Protein AF-A0A0C4E5Q5-F1 (afdb_monomer)

Mean predicted aligned error: 21.26 Å

Foldseek 3Di:
DDDDDDDDDDDDDDDDDDDDDDDDDDDDDDDDDDDDDDDDDDDDDDDDDDDDDDDDDDDDDDPPDPDDPPVVVVVVVVVVVVVVVVVVVVVVVVVVVVVVVVVVVVVVVVVVVVVVVVVVVVVVVVVVVVVVVVVVVVVVVVVVVVVVVVVVVVVVVVVVVVVVVVVVVVVVVVVVVVVVVVVVVVVVVVVVVLVVVLVVCVVVPHDNVVNVVSVVVVVVVVVVVVVVCVVDPPDPPPPPDDDD

Structure (mmCIF, N/CA/C/O backbone):
data_AF-A0A0C4E5Q5-F1
#
_entry.id   AF-A0A0C4E5Q5-F1
#
loop_
_atom_site.group_PDB
_atom_site.id
_atom_site.type_symbol
_atom_site.label_atom_id
_atom_site.label_alt_id
_atom_site.label_comp_id
_atom_site.label_asym_id
_atom_site.label_entity_id
_atom_site.label_seq_id
_atom_site.pdbx_PDB_ins_code
_atom_site.Cartn_x
_atom_site.Cartn_y
_atom_site.Cartn_z
_atom_site.occupancy
_atom_site.B_iso_or_equiv
_atom_site.auth_seq_id
_atom_site.auth_comp_id
_atom_site.auth_asym_id
_atom_site.auth_atom_id
_atom_site.pdbx_PDB_model_num
ATOM 1 N N . MET A 1 1 ? -12.207 -30.542 -39.829 1.00 46.81 1 MET A N 1
ATOM 2 C CA . MET A 1 1 ? -12.187 -30.852 -38.382 1.00 46.81 1 MET A CA 1
ATOM 3 C C . MET A 1 1 ? -11.102 -29.988 -37.750 1.00 46.81 1 MET A C 1
ATOM 5 O O . MET A 1 1 ? -9.995 -30.045 -38.250 1.00 46.81 1 MET A O 1
ATOM 9 N N . GLY A 1 2 ? -11.317 -29.111 -36.773 1.00 48.62 2 GLY A N 1
ATOM 10 C CA . GLY A 1 2 ? -12.531 -28.663 -36.091 1.00 48.62 2 GLY A CA 1
ATOM 11 C C . GLY A 1 2 ? -12.314 -27.242 -35.524 1.00 48.62 2 GLY A C 1
ATOM 12 O O . GLY A 1 2 ? -11.167 -26.804 -35.438 1.00 48.62 2 GLY A O 1
ATOM 13 N N . PRO A 1 3 ? -13.380 -26.499 -35.181 1.00 62.22 3 PRO A N 1
ATOM 14 C CA . PRO A 1 3 ? -13.272 -25.178 -34.575 1.00 62.22 3 PRO A CA 1
ATOM 15 C C . PRO A 1 3 ? -13.517 -25.246 -33.060 1.00 62.22 3 PRO A C 1
ATOM 17 O O . PRO A 1 3 ? -14.518 -25.812 -32.627 1.00 62.22 3 PRO A O 1
ATOM 20 N N . SER A 1 4 ? -12.672 -24.595 -32.261 1.00 63.22 4 SER A N 1
ATOM 21 C CA . SER A 1 4 ? -12.954 -24.360 -30.839 1.00 63.22 4 SER A CA 1
ATOM 22 C C . SER A 1 4 ? -13.000 -22.866 -30.562 1.00 63.22 4 SER A C 1
ATOM 24 O O . SER A 1 4 ? -11.982 -22.201 -30.403 1.00 63.22 4 SER A O 1
ATOM 26 N N . LYS A 1 5 ? -14.231 -22.349 -30.528 1.00 62.47 5 LYS A N 1
ATOM 27 C CA . LYS A 1 5 ? -14.591 -21.041 -29.982 1.00 62.47 5 LYS A CA 1
ATOM 28 C C . LYS A 1 5 ? -14.788 -21.207 -28.476 1.00 62.47 5 LYS A C 1
ATOM 30 O O . LYS A 1 5 ? -15.698 -21.918 -28.066 1.00 62.47 5 LYS A O 1
ATOM 35 N N . LEU A 1 6 ? -13.988 -20.527 -27.664 1.00 64.38 6 LEU A N 1
ATOM 36 C CA . LEU A 1 6 ? -14.279 -20.311 -26.246 1.00 64.38 6 LEU A CA 1
ATOM 37 C C . LEU A 1 6 ? -14.682 -18.847 -26.077 1.00 64.38 6 LEU A C 1
ATOM 39 O O . LEU A 1 6 ? -13.839 -17.968 -25.938 1.00 64.38 6 LEU A O 1
ATOM 43 N N . LYS A 1 7 ? -15.994 -18.598 -26.135 1.00 60.16 7 LYS A N 1
ATOM 44 C CA . LYS A 1 7 ? -16.595 -17.384 -25.583 1.00 60.16 7 LYS A CA 1
ATOM 45 C C . LYS A 1 7 ? -16.670 -17.559 -24.070 1.00 60.16 7 LYS A C 1
ATOM 47 O O . LYS A 1 7 ? -17.145 -18.593 -23.603 1.00 60.16 7 LYS A O 1
ATOM 52 N N . ARG A 1 8 ? -16.204 -16.569 -23.317 1.00 64.44 8 ARG A N 1
ATOM 53 C CA . ARG A 1 8 ? -16.462 -16.459 -21.882 1.00 64.44 8 ARG A CA 1
ATOM 54 C C . ARG A 1 8 ? -17.098 -15.094 -21.656 1.00 64.44 8 ARG A C 1
ATOM 56 O O . ARG A 1 8 ? -16.404 -14.085 -21.644 1.00 64.44 8 ARG A O 1
ATOM 63 N N . ASP A 1 9 ? -18.421 -15.102 -21.562 1.00 58.62 9 ASP A N 1
ATOM 64 C CA . ASP A 1 9 ? -19.214 -13.971 -21.099 1.00 58.62 9 ASP A CA 1
ATOM 65 C C . ASP A 1 9 ? -18.980 -13.835 -19.586 1.00 58.62 9 ASP A C 1
ATOM 67 O O . ASP A 1 9 ? -19.240 -14.768 -18.821 1.00 58.62 9 ASP A O 1
ATOM 71 N N . GLY A 1 10 ? -18.408 -12.708 -19.167 1.00 60.72 10 GLY A N 1
ATOM 72 C CA . GLY A 1 10 ? -18.299 -12.310 -17.765 1.00 60.72 10 GLY A CA 1
ATOM 73 C C . GLY A 1 10 ? -19.375 -11.267 -17.451 1.00 60.72 10 GLY A C 1
ATOM 74 O O . GLY A 1 10 ? -19.630 -10.420 -18.306 1.00 60.72 10 GLY A O 1
ATOM 75 N N . PRO A 1 11 ? -20.032 -11.328 -16.282 1.00 63.59 11 PRO A N 1
ATOM 76 C CA . PRO A 1 11 ? -21.145 -10.444 -15.964 1.00 63.59 11 PRO A CA 1
ATOM 77 C C . PRO A 1 11 ? -20.666 -9.053 -15.531 1.00 63.59 11 PRO A C 1
ATOM 79 O O . PRO A 1 11 ? -19.716 -8.932 -14.756 1.00 63.59 11 PRO A O 1
ATOM 82 N N . ASP A 1 12 ? -21.386 -8.029 -15.990 1.00 57.06 12 ASP A N 1
ATOM 83 C CA . ASP A 1 12 ? -21.400 -6.682 -15.414 1.00 57.06 12 ASP A CA 1
ATOM 84 C C . ASP A 1 12 ? -21.919 -6.710 -13.970 1.00 57.06 12 ASP A C 1
ATOM 86 O O . ASP A 1 12 ? -22.928 -7.365 -13.683 1.00 57.06 12 ASP A O 1
ATOM 90 N N . PRO A 1 13 ? -21.314 -5.911 -13.080 1.00 65.44 13 PRO A N 1
ATOM 91 C CA . PRO A 1 13 ? -22.057 -5.321 -11.986 1.00 65.44 13 PRO A CA 1
ATOM 92 C C . PRO A 1 13 ? -22.003 -3.792 -12.060 1.00 65.44 13 PRO A C 1
ATOM 94 O O . PRO A 1 13 ? -21.086 -3.144 -11.553 1.00 65.44 13 PRO A O 1
ATOM 97 N N . ASP A 1 14 ? -23.064 -3.230 -12.635 1.00 59.50 14 ASP A N 1
ATOM 98 C CA . ASP A 1 14 ? -23.631 -1.954 -12.204 1.00 59.50 14 ASP A CA 1
ATOM 99 C C . ASP A 1 14 ? -23.992 -2.057 -10.714 1.00 59.50 14 ASP A C 1
ATOM 101 O O . ASP A 1 14 ? -24.970 -2.716 -10.366 1.00 59.50 14 ASP A O 1
ATOM 105 N N . VAL A 1 15 ? -23.232 -1.406 -9.827 1.00 62.34 15 VAL A N 1
ATOM 106 C CA . VAL A 1 15 ? -23.730 -0.992 -8.503 1.00 62.34 15 VAL A CA 1
ATOM 107 C C . VAL A 1 15 ? -23.097 0.348 -8.111 1.00 62.34 15 VAL A C 1
ATOM 109 O O . VAL A 1 15 ? -22.013 0.433 -7.542 1.00 62.34 15 VAL A O 1
ATOM 112 N N . GLU A 1 16 ? -23.800 1.406 -8.505 1.00 51.38 16 GLU A N 1
ATOM 113 C CA . GLU A 1 16 ? -24.144 2.598 -7.721 1.00 51.38 16 GLU A CA 1
ATOM 114 C C . GLU A 1 16 ? -23.135 3.173 -6.696 1.00 51.38 16 GLU A C 1
ATOM 116 O O . GLU A 1 16 ? -22.898 2.662 -5.603 1.00 51.38 16 GLU A O 1
ATOM 121 N N . LYS A 1 17 ? -22.677 4.396 -7.003 1.00 53.62 17 LYS A N 1
ATOM 122 C CA . LYS A 1 17 ? -22.319 5.451 -6.030 1.00 53.62 17 LYS A CA 1
ATOM 123 C C . LYS A 1 17 ? -23.552 5.845 -5.193 1.00 53.62 17 LYS A C 1
ATOM 125 O O . LYS A 1 17 ? -24.632 5.953 -5.768 1.00 53.62 17 LYS A O 1
ATOM 130 N N . PRO A 1 18 ? -23.391 6.247 -3.914 1.00 57.56 18 PRO A N 1
ATOM 131 C CA . PRO A 1 18 ? -23.240 7.685 -3.599 1.00 57.56 18 PRO A CA 1
ATOM 132 C C . PRO A 1 18 ? -22.251 7.961 -2.438 1.00 57.56 18 PRO A C 1
ATOM 134 O O . PRO A 1 18 ? -22.104 7.179 -1.511 1.00 57.56 18 PRO A O 1
ATOM 137 N N . ARG A 1 19 ? -21.367 8.969 -2.521 1.00 57.91 19 ARG A N 1
ATOM 138 C CA . ARG A 1 19 ? -21.532 10.373 -2.062 1.00 57.91 19 ARG A CA 1
ATOM 139 C C . ARG A 1 19 ? -22.234 10.552 -0.702 1.00 57.91 19 ARG A C 1
ATOM 141 O O . ARG A 1 19 ? -23.450 10.654 -0.673 1.00 57.91 19 ARG A O 1
ATOM 148 N N . SER A 1 20 ? -21.441 10.816 0.345 1.00 50.12 20 SER A N 1
ATOM 149 C CA . SER A 1 20 ? -21.713 11.866 1.353 1.00 50.12 20 SER A CA 1
ATOM 150 C C . SER A 1 20 ? -20.538 12.038 2.337 1.00 50.12 20 SER A C 1
ATOM 152 O O . SER A 1 20 ? -20.279 11.162 3.155 1.00 50.12 20 SER A O 1
ATOM 154 N N . LYS A 1 21 ? -19.847 13.189 2.267 1.00 50.12 21 LYS A N 1
ATOM 155 C CA . LYS A 1 21 ? -19.312 13.894 3.455 1.00 50.12 21 LYS A CA 1
ATOM 156 C C . LYS A 1 21 ? -20.503 14.619 4.107 1.00 50.12 21 LYS A C 1
ATOM 158 O O . LYS A 1 21 ? -21.386 15.023 3.345 1.00 50.12 21 LYS A O 1
ATOM 163 N N . PRO A 1 22 ? -20.588 14.745 5.441 1.00 55.47 22 PRO A N 1
ATOM 164 C CA . PRO A 1 22 ? -19.982 15.864 6.199 1.00 55.47 22 PRO A CA 1
ATOM 165 C C . PRO A 1 22 ? -19.526 15.366 7.607 1.00 55.47 22 PRO A C 1
ATOM 167 O O . PRO A 1 22 ? -19.615 14.175 7.867 1.00 55.47 22 PRO A O 1
ATOM 170 N N . GLU A 1 23 ? -18.991 16.082 8.592 1.00 53.09 23 GLU A N 1
ATOM 171 C CA . GLU A 1 23 ? -18.625 17.471 8.861 1.00 53.09 23 GLU A CA 1
ATOM 172 C C . GLU A 1 23 ? -17.709 17.463 10.104 1.00 53.09 23 GLU A C 1
ATOM 174 O O . GLU A 1 23 ? -17.648 16.477 10.844 1.00 53.09 23 GLU A O 1
ATOM 179 N N . ASP A 1 24 ? -17.020 18.577 10.332 1.00 59.34 24 ASP A N 1
ATOM 180 C CA . ASP A 1 24 ? -16.273 18.876 11.549 1.00 59.34 24 ASP A CA 1
ATOM 181 C C . ASP A 1 24 ? -17.143 18.822 12.816 1.00 59.34 24 ASP A C 1
ATOM 183 O O . ASP A 1 24 ? -18.265 19.321 12.851 1.00 59.34 24 ASP A O 1
ATOM 187 N N . GLY A 1 25 ? -16.574 18.299 13.904 1.00 50.00 25 GLY A N 1
ATOM 188 C CA . GLY A 1 25 ? -17.205 18.267 15.222 1.00 50.00 25 GLY A CA 1
ATOM 189 C C . GLY A 1 25 ? -16.217 18.569 16.343 1.00 50.00 25 GLY A C 1
ATOM 190 O O . GLY A 1 25 ? -15.860 17.688 17.119 1.00 50.00 25 GLY A O 1
ATOM 191 N N . LYS A 1 26 ? -15.779 19.831 16.442 1.00 54.41 26 LYS A N 1
ATOM 192 C CA . LYS A 1 26 ? -15.220 20.397 17.681 1.00 54.41 26 LYS A CA 1
ATOM 193 C C . LYS A 1 26 ? -16.269 20.298 18.791 1.00 54.41 26 LYS A C 1
ATOM 195 O O . LYS A 1 26 ? -17.311 20.931 18.668 1.00 54.41 26 LYS A O 1
ATOM 200 N N . LEU A 1 27 ? -15.940 19.666 19.916 1.00 59.19 27 LEU A N 1
ATOM 201 C CA . LEU A 1 27 ? -16.535 20.013 21.208 1.00 59.19 27 LEU A CA 1
ATOM 202 C C . LEU A 1 27 ? -15.454 20.082 22.291 1.00 59.19 27 LEU A C 1
ATOM 204 O O . LEU A 1 27 ? -14.790 19.103 22.622 1.00 59.19 27 LEU A O 1
ATOM 208 N N . ALA A 1 28 ? -15.289 21.298 22.802 1.00 51.44 28 ALA A N 1
ATOM 209 C CA . ALA A 1 28 ? -14.612 21.638 24.040 1.00 51.44 28 ALA A CA 1
ATOM 210 C C . ALA A 1 28 ? -15.621 21.630 25.206 1.00 51.44 28 ALA A C 1
ATOM 212 O O . ALA A 1 28 ? -16.823 21.751 24.976 1.00 51.44 28 ALA A O 1
ATOM 213 N N . GLY A 1 29 ? -15.115 21.609 26.444 1.00 39.31 29 GLY A N 1
ATOM 214 C CA . GLY A 1 29 ? -15.860 21.953 27.669 1.00 39.31 29 GLY A CA 1
ATOM 215 C C . GLY A 1 29 ? -15.966 20.780 28.647 1.00 39.31 29 GLY A C 1
ATOM 216 O O . GLY A 1 29 ? -16.610 19.786 28.352 1.00 39.31 29 GLY A O 1
ATOM 217 N N . SER A 1 30 ? -15.194 20.778 29.739 1.00 45.12 30 SER A N 1
ATOM 218 C CA . SER A 1 30 ? -15.555 21.370 31.046 1.00 45.12 30 SER A CA 1
ATOM 219 C C . SER A 1 30 ? -16.784 20.744 31.707 1.00 45.12 30 SER A C 1
ATOM 221 O O . SER A 1 30 ? -17.896 20.960 31.245 1.00 45.12 30 SER A O 1
ATOM 223 N N . ALA A 1 31 ? -16.586 20.091 32.855 1.00 50.44 31 ALA A N 1
ATOM 224 C CA . ALA A 1 31 ? -17.141 20.568 34.126 1.00 50.44 31 ALA A CA 1
ATOM 225 C C . ALA A 1 31 ? -16.688 19.684 35.298 1.00 50.44 31 ALA A C 1
ATOM 227 O O . ALA A 1 31 ? -16.827 18.462 35.295 1.00 50.44 31 ALA A O 1
ATOM 228 N N . GLU A 1 32 ? -16.166 20.361 36.313 1.00 51.03 32 GLU A N 1
ATOM 229 C CA . GLU A 1 32 ? -16.049 19.917 37.695 1.00 51.03 32 GLU A CA 1
ATOM 230 C C . GLU A 1 32 ? -17.430 19.594 38.292 1.00 51.03 32 GLU A C 1
ATOM 232 O O . GLU A 1 32 ? -18.404 20.280 37.986 1.00 51.03 32 GLU A O 1
ATOM 237 N N . SER A 1 33 ? -17.505 18.614 39.199 1.00 44.75 33 SER A N 1
ATOM 238 C CA . SER A 1 33 ? -18.467 18.515 40.323 1.00 44.75 33 SER A CA 1
ATOM 239 C C . SER A 1 33 ? -18.527 17.069 40.811 1.00 44.75 33 SER A C 1
ATOM 241 O O . SER A 1 33 ? -18.478 16.142 40.020 1.00 44.75 33 SER A O 1
ATOM 243 N N . ALA A 1 34 ? -18.706 16.744 42.080 1.00 54.50 34 ALA A N 1
ATOM 244 C CA . ALA A 1 34 ? -18.743 17.510 43.305 1.00 54.50 34 ALA A CA 1
ATOM 245 C C . ALA A 1 34 ? -18.659 16.472 44.429 1.00 54.50 34 ALA A C 1
ATOM 247 O O . ALA A 1 34 ? -19.195 15.365 44.344 1.00 54.50 34 ALA A O 1
ATOM 248 N N . VAL A 1 35 ? -17.987 16.874 45.494 1.00 49.69 35 VAL A N 1
ATOM 249 C CA . VAL A 1 35 ? -18.030 16.286 46.828 1.00 49.69 35 VAL A CA 1
ATOM 250 C C . VAL A 1 35 ? -19.471 15.959 47.234 1.00 49.69 35 VAL A C 1
ATOM 252 O O . VAL A 1 35 ? -20.345 16.817 47.165 1.00 49.69 35 VAL A O 1
ATOM 255 N N . SER A 1 36 ? -19.710 14.755 47.752 1.00 52.38 36 SER A N 1
ATOM 256 C CA . SER A 1 36 ? -20.887 14.474 48.581 1.00 52.38 36 SER A CA 1
ATOM 257 C C . SER A 1 36 ? -20.451 13.808 49.882 1.00 52.38 36 SER A C 1
ATOM 259 O O . SER A 1 36 ? -20.197 12.607 49.955 1.00 52.38 36 SER A O 1
ATOM 261 N N . ARG A 1 37 ? -20.344 14.655 50.914 1.00 47.69 37 ARG A N 1
ATOM 262 C CA . ARG A 1 37 ? -20.406 14.306 52.337 1.00 47.69 37 ARG A CA 1
ATOM 263 C C . ARG A 1 37 ? -21.749 13.632 52.617 1.00 47.69 37 ARG A C 1
ATOM 265 O O . ARG A 1 37 ? -22.782 14.195 52.271 1.00 47.69 37 ARG A O 1
ATOM 272 N N . SER A 1 38 ? -21.748 12.504 53.321 1.00 54.94 38 SER A N 1
ATOM 273 C CA . SER A 1 38 ? -22.940 12.037 54.036 1.00 54.94 38 SER A CA 1
ATOM 274 C C . SER A 1 38 ? -22.792 12.357 55.524 1.00 54.94 38 SER A C 1
ATOM 276 O O . SER A 1 38 ? -22.123 11.664 56.285 1.00 54.94 38 SER A O 1
ATOM 278 N N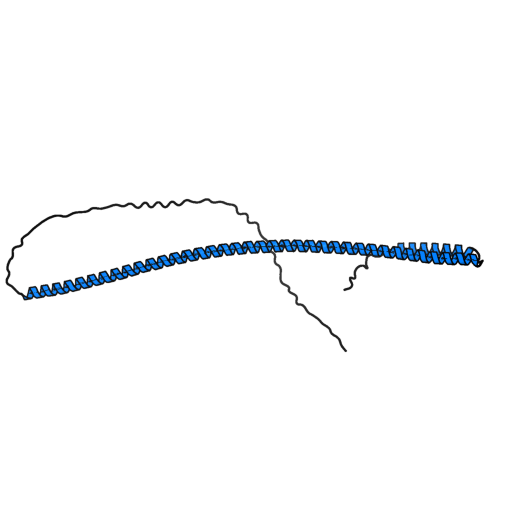 . GLU A 1 39 ? -23.404 13.472 55.927 1.00 47.66 39 GLU A N 1
ATOM 279 C CA . GLU A 1 39 ? -23.814 13.709 57.308 1.00 47.66 39 GLU A CA 1
ATOM 280 C C . GLU A 1 39 ? -24.998 12.788 57.625 1.00 47.66 39 GLU A C 1
ATOM 282 O O . GLU A 1 39 ? -26.040 12.886 56.985 1.00 47.66 39 GLU A O 1
ATOM 287 N N . ASN A 1 40 ? -24.882 11.943 58.650 1.00 53.47 40 ASN A N 1
ATOM 288 C CA . ASN A 1 40 ? -26.044 11.333 59.294 1.00 53.47 40 ASN A CA 1
ATOM 289 C C . ASN A 1 40 ? -26.205 11.939 60.691 1.00 53.47 40 ASN A C 1
ATOM 291 O O . ASN A 1 40 ? -25.674 11.449 61.686 1.00 53.47 40 ASN A O 1
ATOM 295 N N . ARG A 1 41 ? -26.956 13.045 60.740 1.00 48.88 41 ARG A N 1
ATOM 296 C CA . ARG A 1 41 ? -27.614 13.546 61.950 1.00 48.88 41 ARG A CA 1
ATOM 297 C C . ARG A 1 41 ? -28.953 12.831 62.099 1.00 48.88 41 ARG A C 1
ATOM 299 O O . ARG A 1 41 ? -29.771 12.855 61.189 1.00 48.88 41 ARG A O 1
ATOM 306 N N . GLY A 1 42 ? -29.200 12.265 63.274 1.00 45.62 42 GLY A N 1
ATOM 307 C CA . GLY A 1 42 ? -30.471 11.621 63.597 1.00 45.62 42 GLY A CA 1
ATOM 308 C C . GLY A 1 42 ? -30.644 11.382 65.090 1.00 45.62 42 GLY A C 1
ATOM 309 O O . GLY A 1 42 ? -30.788 10.248 65.526 1.00 45.62 42 GLY A O 1
ATOM 310 N N . ALA A 1 43 ? -30.594 12.455 65.879 1.00 48.12 43 ALA A N 1
ATOM 311 C CA . ALA A 1 43 ? -30.993 12.454 67.282 1.00 48.12 43 ALA A CA 1
ATOM 312 C C . ALA A 1 43 ? -32.526 12.483 67.424 1.00 48.12 43 ALA A C 1
ATOM 314 O O . ALA A 1 43 ? -33.177 13.229 66.693 1.00 48.12 43 ALA A O 1
ATOM 315 N N . LYS A 1 44 ? -33.065 11.740 68.406 1.00 54.47 44 LYS A N 1
ATOM 316 C CA . LYS A 1 44 ? -34.244 12.026 69.272 1.00 54.47 44 LYS A CA 1
ATOM 317 C C . LYS A 1 44 ? -34.472 10.778 70.157 1.00 54.47 44 LYS A C 1
ATOM 319 O O . LYS A 1 44 ? -34.647 9.700 69.616 1.00 54.47 44 LYS A O 1
ATOM 324 N N . LYS A 1 45 ? -34.235 10.772 71.476 1.00 47.59 45 LYS A N 1
ATOM 325 C CA . LYS A 1 45 ? -34.793 11.542 72.615 1.00 47.59 45 LYS A CA 1
ATOM 326 C C . LYS A 1 45 ? -36.125 10.960 73.123 1.00 47.59 45 LYS A C 1
ATOM 328 O O . LYS A 1 45 ? -37.071 10.831 72.359 1.00 47.59 45 LYS A O 1
ATOM 333 N N . SER A 1 46 ? -36.170 10.776 74.450 1.00 44.38 46 SER A N 1
ATOM 334 C CA . SER A 1 46 ? -37.309 10.464 75.340 1.00 44.38 46 SER A CA 1
ATOM 335 C C . SER A 1 46 ? -37.785 9.001 75.360 1.00 44.38 46 SER A C 1
ATOM 337 O O . SER A 1 46 ? -37.875 8.369 74.324 1.00 44.38 46 SER A O 1
ATOM 339 N N . GLY A 1 47 ? -38.079 8.390 76.508 1.00 39.81 47 GLY A N 1
ATOM 340 C CA . GLY A 1 47 ? -38.198 8.953 77.847 1.00 39.81 47 GLY A CA 1
ATOM 341 C C . GLY A 1 47 ? -38.483 7.881 78.903 1.00 39.81 47 GLY A C 1
ATOM 342 O O . GLY A 1 47 ? -38.996 6.815 78.595 1.00 39.81 47 GLY A O 1
ATOM 343 N N . ALA A 1 48 ? -38.130 8.245 80.135 1.00 42.75 48 ALA A N 1
ATOM 344 C CA . ALA A 1 48 ? -38.815 7.929 81.386 1.00 42.75 48 ALA A CA 1
ATOM 345 C C . ALA A 1 48 ? -39.038 6.449 81.783 1.00 42.75 48 ALA A C 1
ATOM 347 O O . ALA A 1 48 ? -39.914 5.755 81.276 1.00 42.75 48 ALA A O 1
ATOM 348 N N . GLN A 1 49 ? -38.313 6.029 82.831 1.00 50.66 49 GLN A N 1
ATOM 349 C CA . GLN A 1 49 ? -38.808 5.063 83.822 1.00 50.66 49 GLN A CA 1
ATOM 350 C C . GLN A 1 49 ? -40.174 5.500 84.392 1.00 50.66 49 GLN A C 1
ATOM 352 O O . GLN A 1 49 ? -40.492 6.692 84.408 1.00 50.66 49 GLN A O 1
ATOM 357 N N . PRO A 1 50 ? -40.912 4.558 85.000 1.00 57.88 50 PRO A N 1
ATOM 358 C CA . PRO A 1 50 ? -40.997 4.653 86.457 1.00 57.88 50 PRO A CA 1
ATOM 359 C C . PRO A 1 50 ? -40.720 3.315 87.172 1.00 57.88 50 PRO A C 1
ATOM 361 O O . PRO A 1 50 ? -41.129 2.257 86.690 1.00 57.88 50 PRO A O 1
ATOM 364 N N . PRO A 1 51 ? -40.072 3.348 88.350 1.00 59.78 51 PRO A N 1
ATOM 365 C CA . PRO A 1 51 ? -40.107 2.262 89.317 1.00 59.78 51 PRO A CA 1
ATOM 366 C C . PRO A 1 51 ? -41.374 2.400 90.174 1.00 59.78 51 PRO A C 1
ATOM 368 O O . PRO A 1 51 ? -41.678 3.484 90.670 1.00 59.78 51 PRO A O 1
ATOM 371 N N . HIS A 1 52 ? -42.103 1.309 90.398 1.00 44.12 52 HIS A N 1
ATOM 372 C CA . HIS A 1 52 ? -43.140 1.276 91.428 1.00 44.12 52 HIS A CA 1
ATOM 373 C C . HIS A 1 52 ? -42.934 0.090 92.363 1.00 44.12 52 HIS A C 1
ATOM 375 O O . HIS A 1 52 ? -43.419 -1.014 92.138 1.00 44.12 52 HIS A O 1
ATOM 381 N N . ASP A 1 53 ? -42.240 0.391 93.456 1.00 48.91 53 ASP A N 1
ATOM 382 C CA . ASP A 1 53 ? -42.524 -0.156 94.775 1.00 48.91 53 ASP A CA 1
ATOM 383 C C . ASP A 1 53 ? -43.821 0.479 95.309 1.00 48.91 53 ASP A C 1
ATOM 385 O O . ASP A 1 53 ? -43.900 1.705 95.432 1.00 48.91 53 ASP A O 1
ATOM 389 N N . ARG A 1 54 ? -44.822 -0.327 95.692 1.00 44.94 54 ARG A N 1
ATOM 390 C CA . ARG A 1 54 ? -45.705 -0.012 96.834 1.00 44.94 54 ARG A CA 1
ATOM 391 C C . ARG A 1 54 ? -46.537 -1.218 97.274 1.00 44.94 54 ARG A C 1
ATOM 393 O O . ARG A 1 54 ? -47.486 -1.640 96.624 1.00 44.94 54 ARG A O 1
ATOM 400 N N . ARG A 1 55 ? -46.171 -1.716 98.455 1.00 49.12 55 ARG A N 1
ATOM 401 C CA . ARG A 1 55 ? -46.957 -2.544 99.380 1.00 49.12 55 ARG A CA 1
ATOM 402 C C . ARG A 1 55 ? -48.421 -2.098 99.431 1.00 49.12 55 ARG A C 1
ATOM 404 O O . ARG A 1 55 ? -48.624 -0.912 99.649 1.00 49.12 55 ARG A O 1
ATOM 411 N N . GLN A 1 56 ? -49.376 -3.031 99.416 1.00 50.41 56 GLN A N 1
ATOM 412 C CA . GLN A 1 56 ? -50.521 -3.045 100.343 1.00 50.41 56 GLN A CA 1
ATOM 413 C C . GLN A 1 56 ? -51.048 -4.475 100.515 1.00 50.41 56 GLN A C 1
ATOM 415 O O . GLN A 1 56 ? -51.677 -5.067 99.645 1.00 50.41 56 GLN A O 1
ATOM 420 N N . THR A 1 57 ? -50.769 -5.013 101.694 1.00 52.03 57 THR A N 1
ATOM 421 C CA . THR A 1 57 ? -51.462 -6.131 102.319 1.00 52.03 57 THR A CA 1
ATOM 422 C C . THR A 1 57 ? -52.897 -5.718 102.637 1.00 52.03 57 THR A C 1
ATOM 424 O O . THR A 1 57 ? -53.103 -4.832 103.464 1.00 52.03 57 THR A O 1
ATOM 427 N N . THR A 1 58 ? -53.891 -6.387 102.060 1.00 52.06 58 THR A N 1
ATOM 428 C CA . THR A 1 58 ? -55.243 -6.423 102.630 1.00 52.06 58 THR A CA 1
ATOM 429 C C . THR A 1 58 ? -55.661 -7.877 102.802 1.00 52.06 58 THR A C 1
ATOM 431 O O . THR A 1 58 ? -55.967 -8.610 101.867 1.00 52.06 58 THR A O 1
ATOM 434 N N . ARG A 1 59 ? -55.591 -8.307 104.063 1.00 47.00 59 ARG A N 1
ATOM 435 C CA . ARG A 1 59 ? -56.129 -9.555 104.597 1.00 47.00 59 ARG A CA 1
ATOM 436 C C . ARG A 1 59 ? -57.653 -9.495 104.465 1.00 47.00 59 ARG A C 1
ATOM 438 O O . ARG A 1 59 ? -58.322 -8.962 105.344 1.00 47.00 59 ARG A O 1
ATOM 445 N N . ALA A 1 60 ? -58.187 -9.999 103.355 1.00 44.59 60 ALA A N 1
ATOM 446 C CA . ALA A 1 60 ? -59.619 -10.210 103.198 1.00 44.59 60 ALA A CA 1
ATOM 447 C C . ALA A 1 60 ? -60.041 -11.446 104.004 1.00 44.59 60 ALA A C 1
ATOM 449 O O . ALA A 1 60 ? -59.408 -12.501 103.967 1.00 44.59 60 ALA A O 1
ATOM 450 N N . GLN A 1 61 ? -61.086 -11.252 104.795 1.00 48.94 61 GLN A N 1
ATOM 451 C CA . GLN A 1 61 ? -61.642 -12.197 105.748 1.00 48.94 61 GLN A CA 1
ATOM 452 C C . GLN A 1 61 ? -62.172 -13.447 105.035 1.00 48.94 61 GLN A C 1
ATOM 454 O O . GLN A 1 61 ? -62.922 -13.366 104.064 1.00 48.94 61 GLN A O 1
ATOM 459 N N . SER A 1 62 ? -61.797 -14.615 105.551 1.00 44.53 62 SER A N 1
ATOM 460 C CA . SER A 1 62 ? -62.355 -15.910 105.175 1.00 44.53 62 SER A CA 1
ATOM 461 C C . SER A 1 62 ? -63.797 -16.020 105.678 1.00 44.53 62 SER A C 1
ATOM 463 O O . SER A 1 62 ? -64.042 -16.465 106.800 1.00 44.53 62 SER A O 1
ATOM 465 N N . LEU A 1 63 ? -64.761 -15.630 104.846 1.00 52.53 63 LEU A N 1
ATOM 466 C CA . LEU A 1 63 ? -66.144 -16.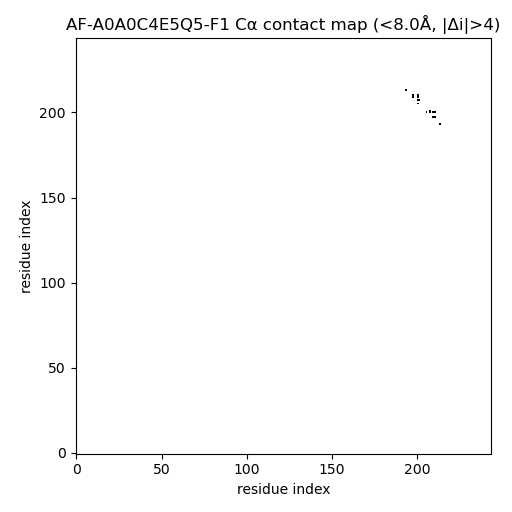074 104.995 1.00 52.53 63 LEU A CA 1
ATOM 467 C C . LEU A 1 63 ? -66.235 -17.497 104.437 1.00 52.53 63 LEU A C 1
ATOM 469 O O . LEU A 1 63 ? -66.273 -17.715 103.227 1.00 52.53 63 LEU A O 1
ATOM 473 N N . SER A 1 64 ? -66.211 -18.479 105.340 1.00 48.41 64 SER A N 1
ATOM 474 C CA . SER A 1 64 ? -66.496 -19.873 105.005 1.00 48.41 64 SER A CA 1
ATOM 475 C C . SER A 1 64 ? -67.982 -20.009 104.653 1.00 48.41 64 SER A C 1
ATOM 477 O O . SER A 1 64 ? -68.851 -20.080 105.515 1.00 48.41 64 SER A O 1
ATOM 479 N N . ILE A 1 65 ? -68.284 -19.982 103.354 1.00 50.62 65 ILE A N 1
ATOM 480 C CA . ILE A 1 65 ? -69.607 -20.310 102.818 1.00 50.62 65 ILE A CA 1
ATOM 481 C C . ILE A 1 65 ? -69.600 -21.812 102.497 1.00 50.62 65 ILE A C 1
ATOM 483 O O . ILE A 1 65 ? -68.907 -22.229 101.566 1.00 50.62 65 ILE A O 1
ATOM 487 N N . PRO A 1 66 ? -70.361 -22.657 103.213 1.00 53.53 66 PRO A N 1
ATOM 488 C CA . PRO A 1 66 ? -70.502 -24.058 102.859 1.00 53.53 66 PRO A CA 1
ATOM 489 C C . PRO A 1 66 ? -71.563 -24.170 101.762 1.00 53.53 66 PRO A C 1
ATOM 491 O O . PRO A 1 66 ? -72.740 -24.343 102.066 1.00 53.53 66 PRO A O 1
ATOM 494 N N . ARG A 1 67 ? -71.195 -24.035 100.478 1.00 51.00 67 ARG A N 1
ATOM 495 C CA . ARG A 1 67 ? -72.117 -24.371 99.375 1.00 51.00 67 ARG A CA 1
ATOM 496 C C . ARG A 1 67 ? -71.429 -24.683 98.036 1.00 51.00 67 ARG A C 1
ATOM 498 O O . ARG A 1 67 ? -70.976 -23.814 97.303 1.00 51.00 67 ARG A O 1
ATOM 505 N N . SER A 1 68 ? -71.519 -25.971 97.698 1.00 54.06 68 SER A N 1
ATOM 506 C CA . SER A 1 68 ? -71.428 -26.612 96.376 1.00 54.06 68 SER A CA 1
ATOM 507 C C . SER A 1 68 ? -70.034 -26.852 95.764 1.00 54.06 68 SER A C 1
ATOM 509 O O . SER A 1 68 ? -69.493 -26.051 95.008 1.00 54.06 68 SER A O 1
ATOM 511 N N . ARG A 1 69 ? -69.523 -28.077 95.970 1.00 59.72 69 ARG A N 1
ATOM 512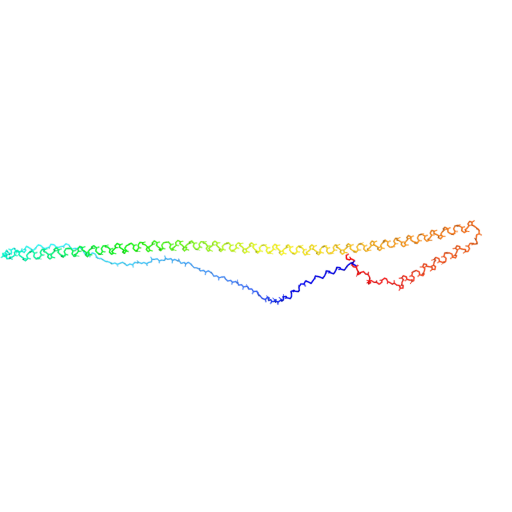 C CA . ARG A 1 69 ? -68.413 -28.681 95.198 1.00 59.72 69 ARG A CA 1
ATOM 513 C C . ARG A 1 69 ? -68.617 -28.601 93.669 1.00 59.72 69 ARG A C 1
ATOM 515 O O . ARG A 1 69 ? -67.661 -28.584 92.907 1.00 59.72 69 ARG A O 1
ATOM 522 N N . HIS A 1 70 ? -69.865 -28.485 93.212 1.00 59.75 70 HIS A N 1
ATOM 523 C CA . HIS A 1 70 ? -70.210 -28.458 91.791 1.00 59.75 70 HIS A CA 1
ATOM 524 C C . HIS A 1 70 ? -69.846 -27.143 91.066 1.00 59.75 70 HIS A C 1
ATOM 526 O O . HIS A 1 70 ? -69.559 -27.166 89.870 1.00 59.75 70 HIS A O 1
ATOM 532 N N . LEU A 1 71 ? -69.830 -25.997 91.760 1.00 66.44 71 LEU A N 1
ATOM 533 C CA . LEU A 1 71 ? -69.419 -24.713 91.169 1.00 66.44 71 LEU A CA 1
ATOM 534 C C . LEU A 1 71 ? -67.895 -24.610 91.041 1.00 66.44 71 LEU A C 1
ATOM 536 O O . LEU A 1 71 ? -67.396 -24.110 90.034 1.00 66.44 71 LEU A O 1
ATOM 540 N N . THR A 1 72 ? -67.157 -25.140 92.018 1.00 68.38 72 THR A N 1
ATOM 541 C CA . THR A 1 72 ? -65.690 -25.198 91.976 1.00 68.38 72 THR A CA 1
ATOM 542 C C . THR A 1 72 ? -65.187 -26.097 90.852 1.00 68.38 72 THR A C 1
ATOM 544 O O . THR A 1 72 ? -64.257 -25.706 90.155 1.00 68.38 72 THR A O 1
ATOM 547 N N . ASP A 1 73 ? -65.843 -27.233 90.593 1.00 70.50 73 ASP A N 1
ATOM 548 C CA . ASP A 1 73 ? -65.462 -28.128 89.491 1.00 70.50 73 ASP A CA 1
ATOM 549 C C . ASP A 1 73 ? -65.726 -27.500 88.114 1.00 70.50 73 ASP A C 1
ATOM 551 O O . ASP A 1 73 ? -64.898 -27.618 87.209 1.00 70.50 73 ASP A O 1
ATOM 555 N N . LYS A 1 74 ? -66.833 -26.755 87.956 1.00 75.50 74 LYS A N 1
ATOM 556 C CA . LYS A 1 74 ? -67.120 -25.997 86.724 1.00 75.50 74 LYS A CA 1
ATOM 557 C C . LYS A 1 74 ? -66.119 -24.865 86.498 1.00 75.50 74 LYS A C 1
ATOM 559 O O . LYS A 1 74 ? -65.664 -24.678 85.372 1.00 75.50 74 LYS A O 1
ATOM 564 N N . LEU A 1 75 ? -65.740 -24.142 87.553 1.00 78.69 75 LEU A N 1
ATOM 565 C CA . LEU A 1 75 ? -64.714 -23.099 87.476 1.00 78.69 75 LEU A CA 1
ATOM 566 C C . LEU A 1 75 ? -63.327 -23.683 87.173 1.00 78.69 75 LEU A C 1
ATOM 568 O O . LEU A 1 75 ? -62.599 -23.120 86.361 1.00 78.69 75 LEU A O 1
ATOM 572 N N . LEU A 1 76 ? -62.977 -24.836 87.751 1.00 81.44 76 LEU A N 1
ATOM 573 C CA . LEU A 1 76 ? -61.714 -25.524 87.477 1.00 81.44 76 LEU A CA 1
ATOM 574 C C . LEU A 1 76 ? -61.656 -26.051 86.033 1.00 81.44 76 LEU A C 1
ATOM 576 O O . LEU A 1 76 ? -60.628 -25.918 85.369 1.00 81.44 76 LEU A O 1
ATOM 580 N N . ALA A 1 77 ? -62.759 -26.605 85.520 1.00 76.44 77 ALA A N 1
ATOM 581 C CA . ALA A 1 77 ? -62.875 -27.039 84.128 1.00 76.44 77 ALA A CA 1
ATOM 582 C C . ALA A 1 77 ? -62.788 -25.854 83.148 1.00 76.44 77 ALA A C 1
ATOM 584 O O . ALA A 1 77 ? -62.044 -25.922 82.169 1.00 76.44 77 ALA A O 1
ATOM 585 N N . ALA A 1 78 ? -63.464 -24.739 83.445 1.00 77.38 78 ALA A N 1
ATOM 586 C CA . ALA A 1 78 ? -63.359 -23.507 82.664 1.00 77.38 78 ALA A CA 1
ATOM 587 C C . ALA A 1 78 ? -61.931 -22.931 82.685 1.00 77.38 78 ALA A C 1
ATOM 589 O O . ALA A 1 78 ? -61.416 -22.522 81.645 1.00 77.38 78 ALA A O 1
ATOM 590 N N . ALA A 1 79 ? -61.248 -22.966 83.834 1.00 77.25 79 ALA A N 1
ATOM 591 C CA . ALA A 1 79 ? -59.859 -22.529 83.960 1.00 77.25 79 ALA A CA 1
ATOM 592 C C . ALA A 1 79 ? -58.882 -23.416 83.163 1.00 77.25 79 ALA A C 1
ATOM 594 O O . ALA A 1 79 ? -57.961 -22.895 82.533 1.00 77.25 79 ALA A O 1
ATOM 595 N N . ARG A 1 80 ? -59.096 -24.742 83.127 1.00 81.12 80 ARG A N 1
ATOM 596 C CA . ARG A 1 80 ? -58.312 -25.670 82.287 1.00 81.12 80 ARG A CA 1
ATOM 597 C C . ARG A 1 80 ? -58.514 -25.389 80.796 1.00 81.12 80 ARG A C 1
ATOM 599 O O . ARG A 1 80 ? -57.530 -25.245 80.079 1.00 81.12 80 ARG A O 1
ATOM 606 N N . MET A 1 81 ? -59.759 -25.194 80.359 1.00 83.25 81 MET A N 1
ATOM 607 C CA . MET A 1 81 ? -60.086 -24.814 78.976 1.00 83.25 81 MET A CA 1
ATOM 608 C C . MET A 1 81 ? -59.459 -23.466 78.584 1.00 83.25 81 MET A C 1
ATOM 610 O O . MET A 1 81 ? -58.918 -23.320 77.489 1.00 83.25 81 MET A O 1
ATOM 614 N N . HIS A 1 82 ? -59.476 -22.483 79.490 1.00 82.38 82 HIS A N 1
ATOM 615 C CA . HIS A 1 82 ? -58.862 -21.174 79.264 1.00 82.38 82 HIS A CA 1
ATOM 616 C C . HIS A 1 82 ? -57.326 -21.256 79.208 1.00 82.38 82 HIS A C 1
ATOM 618 O O . HIS A 1 82 ? -56.697 -20.596 78.382 1.00 82.38 82 HIS A O 1
ATOM 624 N N . SER A 1 83 ? -56.712 -22.103 80.041 1.00 83.25 83 SER A N 1
ATOM 625 C CA . SER A 1 83 ? -55.275 -22.403 80.001 1.00 83.25 83 SER A CA 1
ATOM 626 C C . SER A 1 83 ? -54.868 -23.064 78.679 1.00 83.25 83 SER A C 1
ATOM 628 O O . SER A 1 83 ? -53.908 -22.630 78.042 1.00 83.25 83 SER A O 1
ATOM 630 N N . GLU A 1 84 ? -55.631 -24.051 78.206 1.00 85.00 84 GLU A N 1
ATOM 631 C CA . GLU A 1 84 ? -55.378 -24.726 76.928 1.00 85.00 84 GLU A CA 1
ATOM 632 C C . GLU A 1 84 ? -55.561 -23.798 75.723 1.00 85.00 84 GLU A C 1
ATOM 634 O O . GLU A 1 84 ? -54.733 -23.804 74.808 1.00 85.00 84 GLU A O 1
ATOM 639 N N . LEU A 1 85 ? -56.600 -22.956 75.725 1.00 86.00 85 LEU A N 1
ATOM 640 C CA . LEU A 1 85 ? -56.802 -21.926 74.703 1.00 86.00 85 LEU A CA 1
ATOM 641 C C . LEU A 1 85 ? -55.662 -20.907 74.706 1.00 86.00 85 LEU A C 1
ATOM 643 O O . LEU A 1 85 ? -55.112 -20.608 73.647 1.00 86.00 85 LEU A O 1
ATOM 647 N N . SER A 1 86 ? -55.254 -20.429 75.883 1.00 84.88 86 SER A N 1
ATOM 648 C CA . SER A 1 86 ? -54.133 -19.497 76.027 1.00 84.88 86 SER A CA 1
ATOM 649 C C . SER A 1 86 ? -52.820 -20.115 75.531 1.00 84.88 86 SER A C 1
ATOM 651 O O . SER A 1 86 ? -52.088 -19.493 74.760 1.00 84.88 86 SER A O 1
ATOM 653 N N . GLN A 1 87 ? -52.560 -21.390 75.847 1.00 85.12 87 GLN A N 1
ATOM 654 C CA . GLN A 1 87 ? -51.411 -22.117 75.303 1.00 85.12 87 GLN A CA 1
ATOM 655 C C . GLN A 1 87 ? -51.499 -22.316 73.786 1.00 85.12 87 GLN A C 1
ATOM 657 O O . GLN A 1 87 ? -50.486 -22.164 73.104 1.00 85.12 87 GLN A O 1
ATOM 662 N N . ARG A 1 88 ? -52.675 -22.624 73.222 1.00 85.50 88 ARG A N 1
ATOM 663 C CA . ARG A 1 88 ? -52.854 -22.736 71.762 1.00 85.50 88 ARG A CA 1
ATOM 664 C C . ARG A 1 88 ? -52.615 -21.405 71.057 1.00 85.50 88 ARG A C 1
ATOM 666 O O . ARG A 1 88 ? -51.929 -21.386 70.038 1.00 85.50 88 ARG A O 1
ATOM 673 N N . VAL A 1 89 ? -53.130 -20.299 71.595 1.00 86.44 89 VAL A N 1
ATOM 674 C CA . VAL A 1 89 ? -52.892 -18.951 71.054 1.00 86.44 89 VAL A CA 1
ATOM 675 C C . VAL A 1 89 ? -51.409 -18.599 71.133 1.00 86.44 89 VAL A C 1
ATOM 677 O O . VAL A 1 89 ? -50.851 -18.130 70.142 1.00 86.44 89 VAL A O 1
ATOM 680 N N . LYS A 1 90 ? -50.746 -18.906 72.254 1.00 88.12 90 LYS A N 1
ATOM 681 C CA . LYS A 1 90 ? -49.304 -18.697 72.420 1.00 88.12 90 LYS A CA 1
ATOM 682 C C . LYS A 1 90 ? -48.489 -19.496 71.398 1.00 88.12 90 LYS A C 1
ATOM 684 O O . LYS A 1 90 ? -47.695 -18.905 70.676 1.00 88.12 90 LYS A O 1
ATOM 689 N N . ARG A 1 91 ? -48.762 -20.796 71.234 1.00 87.25 91 ARG A N 1
ATOM 690 C CA . ARG A 1 91 ? -48.103 -21.644 70.218 1.00 87.25 91 ARG A CA 1
ATOM 691 C C . ARG A 1 91 ? -48.362 -21.148 68.791 1.00 87.25 91 ARG A C 1
ATOM 693 O O . ARG A 1 91 ? -47.463 -21.187 67.958 1.00 87.25 91 ARG A O 1
ATOM 700 N N . LYS A 1 92 ? -49.570 -20.649 68.498 1.00 88.88 92 LYS A N 1
ATOM 701 C CA . LYS A 1 92 ? -49.926 -20.091 67.181 1.00 88.88 92 LYS A CA 1
ATOM 702 C C . LYS A 1 92 ? -49.202 -18.770 66.898 1.00 88.88 92 LYS A C 1
ATOM 704 O O . LYS A 1 92 ? -48.748 -18.563 65.777 1.00 88.88 92 LYS A O 1
ATOM 709 N N . MET A 1 93 ? -49.064 -17.900 67.900 1.00 85.94 93 MET A N 1
ATOM 710 C CA . MET A 1 93 ? -48.256 -16.678 67.807 1.00 85.94 93 MET A CA 1
ATOM 711 C C . MET A 1 93 ? -46.769 -17.003 67.633 1.00 85.94 93 MET A C 1
ATOM 713 O O . MET A 1 93 ? -46.133 -16.450 66.744 1.00 85.94 93 MET A O 1
ATOM 717 N N . GLU A 1 94 ? -46.228 -17.944 68.411 1.00 87.50 94 GLU A N 1
ATOM 718 C CA . GLU A 1 94 ? -44.834 -18.395 68.291 1.00 87.50 94 GLU A CA 1
ATOM 719 C C . GLU A 1 94 ? -44.550 -19.027 66.920 1.00 87.50 94 GLU A C 1
ATOM 721 O O . GLU A 1 94 ? -43.516 -18.751 66.318 1.00 87.50 94 GLU A O 1
ATOM 726 N N . SER A 1 95 ? -45.484 -19.822 66.387 1.00 87.44 95 SER A N 1
ATOM 727 C CA . SER A 1 95 ? -45.395 -20.386 65.035 1.00 87.44 95 SER A CA 1
ATOM 728 C C . SER A 1 95 ? -45.361 -19.300 63.960 1.00 87.44 95 SER A C 1
ATOM 730 O O . SER A 1 95 ? -44.494 -19.356 63.093 1.00 87.44 95 SER A O 1
ATOM 732 N N . ARG A 1 96 ? -46.247 -18.297 64.040 1.00 87.94 96 ARG A N 1
ATOM 733 C CA . ARG A 1 96 ? -46.265 -17.161 63.102 1.00 87.94 96 ARG A CA 1
ATOM 734 C C . ARG A 1 96 ? -45.009 -16.301 63.200 1.00 87.94 96 ARG A C 1
ATOM 736 O O . ARG A 1 96 ? -44.521 -15.807 62.191 1.00 87.94 96 ARG A O 1
ATOM 743 N N . LEU A 1 97 ? -44.481 -16.126 64.410 1.00 88.31 97 LEU A N 1
ATOM 744 C CA . LEU A 1 97 ? -43.245 -15.383 64.631 1.00 88.31 97 LEU A CA 1
ATOM 745 C C . LEU A 1 97 ? -42.046 -16.109 64.005 1.00 88.31 97 LEU A C 1
ATOM 747 O O . LEU A 1 97 ? -41.205 -15.467 63.385 1.00 88.31 97 LEU A O 1
ATOM 751 N N . ARG A 1 98 ? -41.984 -17.444 64.121 1.00 87.50 98 ARG A N 1
ATOM 752 C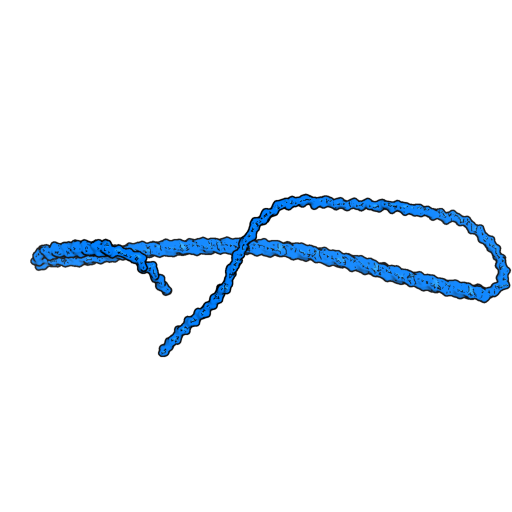 CA . ARG A 1 98 ? -40.931 -18.254 63.488 1.00 87.50 98 ARG A CA 1
ATOM 753 C C . ARG A 1 98 ? -41.004 -18.208 61.965 1.00 87.50 98 ARG A C 1
ATOM 755 O O . ARG A 1 98 ? -39.964 -18.018 61.344 1.00 87.50 98 ARG A O 1
ATOM 762 N N . THR A 1 99 ? -42.195 -18.321 61.369 1.00 85.06 99 THR A N 1
ATOM 763 C CA . THR A 1 99 ? -42.349 -18.193 59.908 1.00 85.06 99 THR A CA 1
ATOM 764 C C . THR A 1 99 ? -41.972 -16.793 59.431 1.00 85.06 99 THR A C 1
ATOM 766 O O . THR A 1 99 ? -41.186 -16.672 58.501 1.00 85.06 99 THR A O 1
ATOM 769 N N . ALA A 1 100 ? -42.399 -15.739 60.136 1.00 80.44 100 ALA A N 1
ATOM 770 C CA . ALA A 1 100 ? -42.011 -14.367 59.806 1.00 80.44 100 ALA A CA 1
ATOM 771 C C . ALA A 1 100 ? -40.492 -14.128 59.936 1.00 80.44 100 ALA A C 1
ATOM 773 O O . ALA A 1 100 ? -39.905 -13.406 59.134 1.00 80.44 100 ALA A O 1
ATOM 774 N N . GLN A 1 101 ? -39.827 -14.745 60.922 1.00 84.81 101 GLN A N 1
ATOM 775 C CA . GLN A 1 101 ? -38.365 -14.686 61.042 1.00 84.81 101 GLN A CA 1
ATOM 776 C C . GLN A 1 101 ? -37.648 -15.449 59.921 1.00 84.81 101 GLN A C 1
ATOM 778 O O . GLN A 1 101 ? -36.623 -14.968 59.440 1.00 84.81 101 GLN A O 1
ATOM 783 N N . GLN A 1 102 ? -38.170 -16.602 59.490 1.00 85.56 102 GLN A N 1
ATOM 784 C CA . GLN A 1 102 ? -37.621 -17.356 58.359 1.00 85.56 102 GLN A CA 1
ATOM 785 C C . GLN A 1 102 ? -37.779 -16.600 57.037 1.00 85.56 102 GLN A C 1
ATOM 787 O O . GLN A 1 102 ? -36.799 -16.472 56.309 1.00 85.56 102 GLN A O 1
ATOM 792 N N . GLU A 1 103 ? -38.953 -16.028 56.768 1.00 87.00 103 GLU A N 1
ATOM 793 C CA . GLU A 1 103 ? -39.206 -15.206 55.577 1.00 87.00 103 GLU A CA 1
ATOM 794 C C . GLU A 1 103 ? -38.306 -13.960 55.556 1.00 87.00 103 GLU A C 1
ATOM 796 O O . GLU A 1 103 ? -37.691 -13.644 54.538 1.00 87.00 103 GLU A O 1
ATOM 801 N N . ALA A 1 104 ? -38.129 -13.290 56.701 1.00 80.81 104 ALA A N 1
ATOM 802 C CA . ALA A 1 104 ? -37.221 -12.148 56.811 1.00 80.81 104 ALA A CA 1
ATOM 803 C C . ALA A 1 104 ? -35.740 -12.535 56.627 1.00 80.81 104 ALA A C 1
ATOM 805 O O . ALA A 1 104 ? -34.948 -11.734 56.125 1.00 80.81 104 ALA A O 1
ATOM 806 N N . ALA A 1 105 ? -35.344 -13.742 57.041 1.00 79.69 105 ALA A N 1
ATOM 807 C CA . ALA A 1 105 ? -33.996 -14.259 56.822 1.00 79.69 105 ALA A CA 1
ATOM 808 C C . ALA A 1 105 ? -33.764 -14.642 55.349 1.00 79.69 105 ALA A C 1
ATOM 810 O O . ALA A 1 105 ? -32.727 -14.280 54.795 1.00 79.69 105 ALA A O 1
ATOM 811 N N . GLN A 1 106 ? -34.741 -15.284 54.700 1.00 84.75 106 GLN A N 1
ATOM 812 C CA . GLN A 1 106 ? -34.702 -15.600 53.267 1.00 84.75 106 GLN A CA 1
ATOM 813 C C . GLN A 1 106 ? -34.633 -14.337 52.410 1.00 84.75 106 GLN A C 1
ATOM 815 O O . GLN A 1 106 ? -33.742 -14.226 51.573 1.00 84.75 106 GLN A O 1
ATOM 820 N N . ALA A 1 107 ? -35.466 -13.332 52.692 1.00 81.31 107 ALA A N 1
ATOM 821 C CA . ALA A 1 107 ? -35.448 -12.064 51.963 1.00 81.31 107 ALA A CA 1
ATOM 822 C C . ALA A 1 107 ? -34.088 -11.346 52.063 1.00 81.31 107 ALA A C 1
ATOM 824 O O . ALA A 1 107 ? -33.623 -10.734 51.101 1.00 81.31 107 ALA A O 1
ATOM 825 N N . LYS A 1 108 ? -33.399 -11.442 53.211 1.00 83.75 108 LYS A N 1
ATOM 826 C CA . LYS A 1 108 ? -32.027 -10.922 53.356 1.00 83.75 108 LYS A CA 1
ATOM 827 C C . LYS A 1 108 ? -31.020 -11.702 52.515 1.00 83.75 108 LYS A C 1
ATOM 829 O O . LYS A 1 108 ? -30.095 -11.096 51.979 1.00 83.75 108 LYS A O 1
ATOM 834 N N . GLN A 1 109 ? -31.184 -13.017 52.417 1.00 83.12 109 GLN A N 1
ATOM 835 C CA . GLN A 1 109 ? -30.293 -13.879 51.648 1.00 83.12 109 GLN A CA 1
ATOM 836 C C . GLN A 1 109 ? -30.477 -13.665 50.137 1.00 83.12 109 GLN A C 1
ATOM 838 O O . GLN A 1 109 ? -29.489 -13.493 49.429 1.00 83.12 109 GLN A O 1
ATOM 843 N N . GLU A 1 110 ? -31.720 -13.548 49.665 1.00 83.94 110 GLU A N 1
ATOM 844 C CA . GLU A 1 110 ? -32.052 -13.205 48.276 1.00 83.94 110 GLU A CA 1
ATOM 845 C C . GLU A 1 110 ? -31.559 -11.801 47.903 1.00 83.94 110 GLU A C 1
ATOM 847 O O . GLU A 1 110 ? -30.938 -11.617 46.858 1.00 83.94 110 GLU A O 1
ATOM 852 N N . ALA A 1 111 ? -31.735 -10.809 48.784 1.00 75.19 111 ALA A N 1
ATOM 853 C CA . ALA A 1 111 ? -31.211 -9.462 48.556 1.00 75.19 111 ALA A CA 1
ATOM 854 C C . ALA A 1 111 ? -29.671 -9.427 48.502 1.00 75.19 111 ALA A C 1
ATOM 856 O O . ALA A 1 111 ? -29.093 -8.648 47.742 1.00 75.19 111 ALA A O 1
ATOM 857 N N . ALA A 1 112 ? -28.992 -10.262 49.295 1.00 76.81 112 ALA A N 1
ATOM 858 C CA . ALA A 1 112 ? -27.537 -10.392 49.248 1.00 76.81 112 ALA A CA 1
ATOM 859 C C . ALA A 1 112 ? -27.065 -11.070 47.951 1.00 76.81 112 ALA A C 1
ATOM 861 O O . ALA A 1 112 ? -26.116 -10.590 47.330 1.00 76.81 112 ALA A O 1
ATOM 862 N N . GLN A 1 113 ? -27.755 -12.120 47.498 1.00 82.31 113 GLN A N 1
ATOM 863 C CA . GLN A 1 113 ? -27.472 -12.774 46.217 1.00 82.31 113 GLN A CA 1
ATOM 864 C C . GLN A 1 113 ? -27.725 -11.837 45.029 1.00 82.31 113 GLN A C 1
ATOM 866 O O . GLN A 1 113 ? -26.892 -11.750 44.130 1.00 82.31 113 GLN A O 1
ATOM 871 N N . ALA A 1 114 ? -28.810 -11.059 45.054 1.00 79.31 114 ALA A N 1
ATOM 872 C CA . ALA A 1 114 ? -29.100 -10.065 44.024 1.00 79.31 114 ALA A CA 1
ATOM 873 C C . ALA A 1 114 ? -28.017 -8.973 43.947 1.00 79.31 114 ALA A C 1
ATOM 875 O O . ALA A 1 114 ? -27.651 -8.539 42.855 1.00 79.31 114 ALA A O 1
ATOM 876 N N . LYS A 1 115 ? -27.453 -8.557 45.091 1.00 82.31 115 LYS A N 1
ATOM 877 C CA . LYS A 1 115 ? -26.309 -7.631 45.118 1.00 82.31 115 LYS A CA 1
ATOM 878 C C . LYS A 1 115 ? -25.049 -8.244 44.511 1.00 82.31 115 LYS A C 1
ATOM 880 O O . LYS A 1 115 ? -24.404 -7.575 43.710 1.00 82.31 115 LYS A O 1
ATOM 885 N N . GLN A 1 116 ? -24.730 -9.498 44.839 1.00 85.56 116 GLN A N 1
ATOM 886 C CA . GLN A 1 116 ? -23.582 -10.193 44.245 1.00 85.56 116 GLN A CA 1
ATOM 887 C C . GLN A 1 116 ? -23.736 -10.358 42.727 1.00 85.56 116 GLN A C 1
ATOM 889 O O . GLN A 1 116 ? -22.792 -10.075 41.994 1.00 85.56 116 GLN A O 1
ATOM 894 N N . GLY A 1 117 ? -24.929 -10.718 42.242 1.00 85.56 117 GLY A N 1
ATOM 895 C CA . GLY A 1 117 ? -25.207 -10.805 40.803 1.00 85.56 117 GLY A CA 1
ATOM 896 C C . GLY A 1 117 ? -25.087 -9.453 40.090 1.00 85.56 117 GLY A C 1
ATOM 897 O O . GLY A 1 117 ? -24.506 -9.368 39.012 1.00 85.56 117 GLY A O 1
ATOM 898 N N . ALA A 1 118 ? -25.558 -8.367 40.712 1.00 80.56 118 ALA A N 1
ATOM 899 C CA . ALA A 1 118 ? -25.411 -7.019 40.161 1.00 80.56 118 ALA A CA 1
ATOM 900 C C . ALA A 1 118 ? -23.947 -6.540 40.135 1.00 80.56 118 ALA A C 1
ATOM 902 O O . ALA A 1 118 ? -23.549 -5.818 39.220 1.00 80.56 118 ALA A O 1
ATOM 903 N N . GLU A 1 119 ? -23.135 -6.919 41.125 1.00 82.38 119 GLU A N 1
ATOM 904 C CA . GLU A 1 119 ? -21.698 -6.624 41.135 1.00 82.38 119 GLU A CA 1
ATOM 905 C C . GLU A 1 119 ? -20.937 -7.426 40.073 1.00 82.38 119 GLU A C 1
ATOM 907 O O . GLU A 1 119 ? -20.108 -6.846 39.372 1.00 82.38 119 GLU A O 1
ATOM 912 N N . GLN A 1 120 ? -21.263 -8.708 39.885 1.00 86.69 120 GLN A N 1
ATOM 913 C CA . GLN A 1 120 ? -20.701 -9.530 38.807 1.00 86.69 120 GLN A CA 1
ATOM 914 C C . GLN A 1 120 ? -21.063 -8.970 37.427 1.00 86.69 120 GLN A C 1
ATOM 916 O O . GLN A 1 120 ? -20.169 -8.730 36.620 1.00 86.69 120 GLN A O 1
ATOM 921 N N . ALA A 1 121 ? -22.331 -8.616 37.194 1.00 85.94 121 ALA A N 1
ATOM 922 C CA . ALA A 1 121 ? -22.763 -8.000 35.938 1.00 85.94 121 ALA A CA 1
ATOM 923 C C . ALA A 1 121 ? -22.046 -6.665 35.656 1.00 85.94 121 ALA A C 1
ATOM 925 O O . ALA A 1 121 ? -21.718 -6.353 34.510 1.00 85.94 121 ALA A O 1
ATOM 926 N N . LYS A 1 122 ? -21.746 -5.870 36.696 1.00 86.88 122 LYS A N 1
ATOM 927 C CA . LYS A 1 122 ? -20.932 -4.650 36.553 1.00 86.88 122 LYS A CA 1
ATOM 928 C C . LYS A 1 122 ? -19.484 -4.956 36.172 1.00 86.88 122 LYS A C 1
ATOM 930 O O . LYS A 1 122 ? -18.909 -4.211 35.380 1.00 86.88 122 LYS A O 1
ATOM 935 N N . GLN A 1 123 ? -18.890 -6.011 36.727 1.00 89.06 123 GLN A N 1
ATOM 936 C CA . GLN A 1 123 ? -17.529 -6.427 36.381 1.00 89.06 123 GLN A CA 1
ATOM 937 C C . GLN A 1 123 ? -17.452 -6.967 34.951 1.00 89.06 123 GLN A C 1
ATOM 939 O O . GLN A 1 123 ? -16.562 -6.557 34.208 1.00 89.06 123 GLN A O 1
ATOM 944 N N . GLU A 1 124 ? -18.411 -7.796 34.540 1.00 90.19 124 GLU A N 1
ATOM 945 C CA . GLU A 1 124 ? -18.515 -8.316 33.173 1.00 90.19 124 GLU A CA 1
ATOM 946 C C . GLU A 1 124 ? -18.721 -7.186 32.159 1.00 90.19 124 GLU A C 1
ATOM 948 O O . GLU A 1 124 ? -17.998 -7.109 31.168 1.00 90.19 124 GLU A O 1
ATOM 953 N N . ALA A 1 125 ? -19.616 -6.231 32.435 1.00 84.38 125 ALA A N 1
ATOM 954 C CA . ALA A 1 125 ? -19.805 -5.062 31.575 1.00 84.38 125 ALA A CA 1
ATOM 955 C C . ALA A 1 125 ? -18.542 -4.184 31.492 1.00 84.38 125 ALA A C 1
ATOM 957 O O . ALA A 1 125 ? -18.214 -3.645 30.432 1.00 84.38 125 ALA A O 1
ATOM 958 N N . ALA A 1 126 ? -17.801 -4.039 32.595 1.00 83.94 126 ALA A N 1
ATOM 959 C CA . ALA A 1 126 ? -16.536 -3.310 32.603 1.00 83.94 126 ALA A CA 1
ATOM 960 C C . ALA A 1 126 ? -15.434 -4.041 31.815 1.00 83.94 126 ALA A C 1
ATOM 962 O O . ALA A 1 126 ? -14.647 -3.385 31.133 1.00 83.94 126 ALA A O 1
ATOM 963 N N . GLN A 1 127 ? -15.374 -5.375 31.880 1.00 87.06 127 GLN A N 1
ATOM 964 C CA . GLN A 1 127 ? -14.455 -6.187 31.076 1.00 87.06 127 GLN A CA 1
ATOM 965 C C . GLN A 1 127 ? -14.819 -6.135 29.591 1.00 87.06 127 GLN A C 1
ATOM 967 O O . GLN A 1 127 ? -13.958 -5.795 28.784 1.00 87.06 127 GLN A O 1
ATOM 972 N N . ALA A 1 128 ? -16.092 -6.323 29.240 1.00 89.06 128 ALA A N 1
ATOM 973 C CA . ALA A 1 128 ? -16.579 -6.217 27.866 1.00 89.06 128 ALA A CA 1
ATOM 974 C C . ALA A 1 128 ? -16.284 -4.837 27.254 1.00 89.06 128 ALA A C 1
ATOM 976 O O . ALA A 1 128 ? -15.868 -4.743 26.103 1.00 89.06 128 ALA A O 1
ATOM 977 N N . ASN A 1 129 ? -16.411 -3.754 28.031 1.00 88.38 129 ASN A N 1
ATOM 978 C CA . ASN A 1 129 ? -16.032 -2.413 27.575 1.00 88.38 129 ASN A CA 1
ATOM 979 C C . ASN A 1 129 ? -14.519 -2.260 27.345 1.00 88.38 129 ASN A C 1
ATOM 981 O O . ASN A 1 129 ? -14.115 -1.608 26.382 1.00 88.38 129 ASN A O 1
ATOM 985 N N . LYS A 1 130 ? -13.673 -2.856 28.196 1.00 92.00 130 LYS A N 1
ATOM 986 C CA . LYS A 1 130 ? -12.212 -2.854 27.996 1.00 92.00 130 LYS A CA 1
ATOM 987 C C . LYS A 1 130 ? -11.815 -3.659 26.762 1.00 92.00 130 LYS A C 1
ATOM 989 O O . LYS A 1 130 ? -10.986 -3.197 25.983 1.00 92.00 130 LYS A O 1
ATOM 994 N N . GLU A 1 131 ? -12.422 -4.823 26.563 1.00 90.06 131 GLU A N 1
ATOM 995 C CA . GLU A 1 131 ? -12.199 -5.647 25.377 1.00 90.06 131 GLU A CA 1
ATOM 996 C C . GLU A 1 131 ? -12.676 -4.934 24.113 1.00 90.06 131 GLU A C 1
ATOM 998 O O . GLU A 1 131 ? -11.930 -4.856 23.143 1.00 90.06 131 GLU A O 1
ATOM 1003 N N . ALA A 1 132 ? -13.866 -4.327 24.128 1.00 86.44 132 ALA A N 1
ATOM 1004 C CA . ALA A 1 132 ? -14.372 -3.543 23.005 1.00 86.44 132 ALA A CA 1
ATOM 1005 C C . ALA A 1 132 ? -13.457 -2.353 22.670 1.00 86.44 132 ALA A C 1
ATOM 1007 O O . ALA A 1 132 ? -13.222 -2.071 21.495 1.00 86.44 132 ALA A O 1
ATOM 1008 N N . ALA A 1 133 ? -12.906 -1.671 23.680 1.00 86.56 133 ALA A N 1
ATOM 1009 C CA . ALA A 1 133 ? -11.919 -0.615 23.470 1.00 86.56 133 ALA A CA 1
ATOM 1010 C C . ALA A 1 133 ? -10.622 -1.162 22.847 1.00 86.56 133 ALA A C 1
ATOM 1012 O O . ALA A 1 133 ? -10.124 -0.584 21.886 1.00 86.56 133 ALA A O 1
ATOM 1013 N N . HIS A 1 134 ? -10.118 -2.299 23.332 1.00 88.88 134 HIS A N 1
ATOM 1014 C CA . HIS A 1 134 ? -8.933 -2.957 22.775 1.00 88.88 134 HIS A CA 1
ATOM 1015 C C . HIS A 1 134 ? -9.144 -3.431 21.326 1.00 88.88 134 HIS A C 1
ATOM 1017 O O . HIS A 1 134 ? -8.252 -3.308 20.489 1.00 88.88 134 HIS A O 1
ATOM 1023 N N . TRP A 1 135 ? -10.328 -3.949 20.992 1.00 87.62 135 TRP A N 1
ATOM 1024 C CA . TRP A 1 135 ? -10.659 -4.330 19.618 1.00 87.62 135 TRP A CA 1
ATOM 1025 C C . TRP A 1 135 ? -10.708 -3.124 18.679 1.00 87.62 135 TRP A C 1
ATOM 1027 O O . TRP A 1 135 ? -10.210 -3.219 17.559 1.00 87.62 135 TRP A O 1
ATOM 1037 N N . LYS A 1 136 ? -11.240 -1.982 19.136 1.00 91.94 136 LYS A N 1
ATOM 1038 C CA . LYS A 1 136 ? -11.232 -0.737 18.355 1.00 91.94 136 LYS A CA 1
ATOM 1039 C C . LYS A 1 136 ? -9.813 -0.251 18.078 1.00 91.94 136 LYS A C 1
ATOM 1041 O O . LYS A 1 136 ? -9.486 -0.026 16.919 1.00 91.94 136 LYS A O 1
ATOM 1046 N N . THR A 1 137 ? -8.959 -0.171 19.100 1.00 89.25 137 THR A N 1
ATOM 1047 C CA . THR A 1 137 ? -7.577 0.302 18.919 1.00 89.25 137 THR A CA 1
ATOM 1048 C C . THR A 1 137 ? -6.757 -0.636 18.037 1.00 89.25 137 THR A C 1
ATOM 1050 O O . THR A 1 137 ? -6.009 -0.177 17.176 1.00 89.25 137 THR A O 1
ATOM 1053 N N . LYS A 1 138 ? -6.923 -1.955 18.193 1.00 92.25 138 LYS A N 1
ATOM 1054 C CA . LYS A 1 138 ? -6.260 -2.941 17.332 1.00 92.25 138 LYS A CA 1
ATOM 1055 C C . LYS A 1 138 ? -6.703 -2.803 15.874 1.00 92.25 138 LYS A C 1
ATOM 1057 O O . LYS A 1 138 ? -5.859 -2.778 14.984 1.00 92.25 138 LYS A O 1
ATOM 1062 N N . HIS A 1 139 ? -8.005 -2.674 15.635 1.00 91.94 139 HIS A N 1
ATOM 1063 C CA . HIS A 1 139 ? -8.540 -2.497 14.288 1.00 91.94 139 HIS A CA 1
ATOM 1064 C C . HIS A 1 139 ? -8.086 -1.169 13.659 1.00 91.94 139 HIS A C 1
ATOM 1066 O O . HIS A 1 139 ? -7.721 -1.139 12.488 1.00 91.94 139 HIS A O 1
ATOM 1072 N N . GLU A 1 140 ? -8.057 -0.072 14.420 1.00 90.12 140 GLU A N 1
ATOM 1073 C CA . GLU A 1 140 ? -7.519 1.215 13.957 1.00 90.12 140 GLU A CA 1
ATOM 1074 C C . GLU A 1 140 ? -6.049 1.090 13.535 1.00 90.12 140 GLU A C 1
ATOM 1076 O O . GLU A 1 140 ? -5.700 1.499 12.427 1.00 90.12 140 GLU A O 1
ATOM 1081 N N . ALA A 1 141 ? -5.214 0.428 14.343 1.00 91.12 141 ALA A N 1
ATOM 1082 C CA . ALA A 1 141 ? -3.814 0.176 14.007 1.00 91.12 141 ALA A CA 1
ATOM 1083 C C . ALA A 1 141 ? -3.648 -0.710 12.755 1.00 91.12 141 ALA A C 1
ATOM 1085 O O . ALA A 1 141 ? -2.780 -0.454 11.918 1.00 91.12 141 ALA A O 1
ATOM 1086 N N . GLU A 1 142 ? -4.488 -1.735 12.584 1.00 91.94 142 GLU A N 1
ATOM 1087 C CA . GLU A 1 142 ? -4.496 -2.580 11.381 1.00 91.94 142 GLU A CA 1
ATOM 1088 C C . GLU A 1 142 ? -4.907 -1.787 10.130 1.00 91.94 142 GLU A C 1
ATOM 1090 O O . GLU A 1 142 ? -4.283 -1.921 9.074 1.00 91.94 142 GLU A O 1
ATOM 1095 N N . VAL A 1 143 ? -5.904 -0.905 10.244 1.00 92.75 143 VAL A N 1
ATOM 1096 C CA . VAL A 1 143 ? -6.338 -0.024 9.151 1.00 92.75 143 VAL A CA 1
ATOM 1097 C C . VAL A 1 143 ? -5.251 0.989 8.789 1.00 92.75 143 VAL A C 1
ATOM 1099 O O . VAL A 1 143 ? -4.998 1.208 7.603 1.00 92.75 143 VAL A O 1
ATOM 1102 N N . GLU A 1 144 ? -4.589 1.605 9.768 1.00 91.56 144 GLU A N 1
ATOM 1103 C CA . GLU A 1 144 ? -3.476 2.531 9.526 1.00 91.56 144 GLU A CA 1
ATOM 1104 C C . GLU A 1 144 ? -2.280 1.826 8.879 1.00 91.56 144 GLU A C 1
ATOM 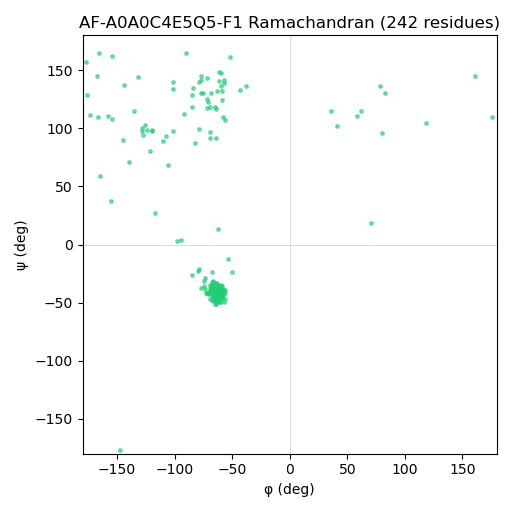1106 O O . GLU A 1 144 ? -1.753 2.306 7.873 1.00 91.56 144 GLU A O 1
ATOM 1111 N N . SER A 1 145 ? -1.917 0.640 9.369 1.00 92.50 145 SER A N 1
ATOM 1112 C CA . SER A 1 145 ? -0.885 -0.207 8.760 1.00 92.50 145 SER A CA 1
ATOM 1113 C C . SER A 1 145 ? -1.239 -0.605 7.318 1.00 92.50 145 SER A C 1
ATOM 1115 O O . SER A 1 145 ? -0.402 -0.536 6.411 1.00 92.50 145 SER A O 1
ATOM 1117 N N . SER A 1 146 ? -2.507 -0.940 7.051 1.00 93.06 146 SER A N 1
ATOM 1118 C CA . SER A 1 146 ? -2.992 -1.232 5.696 1.00 93.06 146 SER A CA 1
ATOM 1119 C C . SER A 1 146 ? -2.913 -0.009 4.773 1.00 93.06 146 SER A C 1
ATOM 1121 O O . SER A 1 146 ? -2.511 -0.123 3.617 1.00 93.06 146 SER A O 1
ATOM 1123 N N . LYS A 1 147 ? -3.238 1.189 5.269 1.00 95.06 147 LYS A N 1
ATOM 1124 C CA . LYS A 1 147 ? -3.102 2.432 4.492 1.00 95.06 147 LYS A CA 1
ATOM 1125 C C . LYS A 1 147 ? -1.639 2.732 4.163 1.00 95.06 147 LYS A C 1
ATOM 1127 O O . LYS A 1 147 ? -1.334 3.039 3.015 1.00 95.06 147 LYS A O 1
ATOM 1132 N N . LEU A 1 148 ? -0.739 2.603 5.138 1.00 93.19 148 LEU A N 1
ATOM 1133 C CA . LEU A 1 148 ? 0.697 2.824 4.937 1.00 93.19 148 LEU A CA 1
ATOM 1134 C C . LEU A 1 148 ? 1.300 1.820 3.951 1.00 93.19 148 LEU A C 1
ATOM 1136 O O . LEU A 1 148 ? 2.081 2.202 3.081 1.00 93.19 148 LEU A O 1
ATOM 1140 N N . SER A 1 149 ? 0.916 0.545 4.051 1.00 92.69 149 SER A N 1
ATOM 1141 C CA . SER A 1 149 ? 1.366 -0.476 3.100 1.00 92.69 149 SER A CA 1
ATOM 1142 C C . SER A 1 149 ? 0.842 -0.222 1.688 1.00 92.69 149 SER A C 1
ATOM 1144 O O . SER A 1 149 ? 1.626 -0.347 0.754 1.00 92.69 149 SER A O 1
ATOM 1146 N N . LYS A 1 150 ? -0.414 0.217 1.518 1.00 95.56 150 LYS A N 1
ATOM 1147 C CA . LYS A 1 150 ? -0.950 0.635 0.209 1.00 95.56 150 LYS A CA 1
ATOM 1148 C C . LYS A 1 150 ? -0.176 1.807 -0.388 1.00 95.56 150 LYS A C 1
ATOM 1150 O O . LYS A 1 150 ? 0.294 1.687 -1.509 1.00 95.56 150 LYS A O 1
ATOM 1155 N N . LEU A 1 151 ? 0.050 2.876 0.380 1.00 94.69 151 LEU A N 1
ATOM 1156 C CA . LEU A 1 151 ? 0.836 4.028 -0.085 1.00 94.69 151 LEU A CA 1
ATOM 1157 C C . LEU A 1 151 ? 2.253 3.626 -0.511 1.00 94.69 151 LEU A C 1
ATOM 1159 O O . LEU A 1 151 ? 2.762 4.106 -1.519 1.00 94.69 151 LEU A O 1
ATOM 1163 N N . LYS A 1 152 ? 2.889 2.715 0.235 1.00 96.06 152 LYS A N 1
ATOM 1164 C CA . LYS A 1 152 ? 4.209 2.189 -0.124 1.00 96.06 152 LYS A CA 1
ATOM 1165 C C . LYS A 1 152 ? 4.169 1.339 -1.397 1.00 96.06 152 LYS A C 1
ATOM 1167 O O . LYS A 1 152 ? 5.117 1.376 -2.172 1.00 96.06 152 LYS A O 1
ATOM 1172 N N . LEU A 1 153 ? 3.103 0.570 -1.602 1.00 97.31 153 LEU A N 1
ATOM 1173 C CA . LEU A 1 153 ? 2.906 -0.242 -2.802 1.00 97.31 153 LEU A CA 1
ATOM 1174 C C . LEU A 1 153 ? 2.694 0.653 -4.033 1.00 97.31 153 LEU A C 1
ATOM 1176 O O . LEU A 1 153 ? 3.313 0.415 -5.065 1.00 97.31 153 LEU A O 1
ATOM 1180 N N . ASP A 1 154 ? 1.909 1.722 -3.897 1.00 96.75 154 ASP A N 1
ATOM 1181 C CA . ASP A 1 154 ? 1.684 2.710 -4.957 1.00 96.75 154 ASP A CA 1
ATOM 1182 C C . ASP A 1 154 ? 2.983 3.437 -5.342 1.00 96.75 154 ASP A C 1
ATOM 1184 O O . ASP A 1 154 ? 3.299 3.554 -6.526 1.00 96.75 154 ASP A O 1
ATOM 1188 N N . GLU A 1 155 ? 3.786 3.851 -4.356 1.00 97.81 155 GLU A N 1
ATOM 1189 C CA . GLU A 1 155 ? 5.100 4.463 -4.594 1.00 97.81 155 GLU A CA 1
ATOM 1190 C C . GLU A 1 155 ? 6.060 3.498 -5.308 1.00 97.81 155 GLU A C 1
ATOM 1192 O O . GLU A 1 155 ? 6.724 3.877 -6.272 1.00 97.81 155 GLU A O 1
ATOM 1197 N N . LEU A 1 156 ? 6.106 2.229 -4.887 1.00 97.81 156 LEU A N 1
ATOM 1198 C CA . LEU A 1 156 ? 6.929 1.217 -5.552 1.00 97.81 156 LEU A CA 1
ATOM 1199 C C . LEU A 1 156 ? 6.465 0.948 -6.987 1.00 97.81 156 LEU A C 1
ATOM 1201 O O . LEU A 1 156 ? 7.308 0.794 -7.866 1.00 97.81 156 LEU A O 1
ATOM 1205 N N . ASN A 1 157 ? 5.154 0.915 -7.242 1.00 97.81 157 ASN A N 1
ATOM 1206 C CA . ASN A 1 157 ? 4.614 0.752 -8.593 1.00 97.81 157 ASN A CA 1
ATOM 1207 C C . ASN A 1 157 ? 5.005 1.921 -9.497 1.00 97.81 157 ASN A C 1
ATOM 1209 O O . ASN A 1 157 ? 5.425 1.689 -10.629 1.00 97.81 157 ASN A O 1
ATOM 1213 N N . LYS A 1 158 ? 4.939 3.152 -8.982 1.00 98.00 158 LYS A N 1
ATOM 1214 C CA . LYS A 1 158 ? 5.379 4.343 -9.711 1.00 98.00 158 LYS A CA 1
ATOM 1215 C C . LYS A 1 158 ? 6.868 4.273 -10.056 1.00 98.00 158 LYS A C 1
ATOM 1217 O O . LYS A 1 158 ? 7.234 4.447 -11.210 1.00 98.00 158 LYS A O 1
ATOM 1222 N N . GLN A 1 159 ? 7.719 3.920 -9.091 1.00 97.62 159 GLN A N 1
ATOM 1223 C CA . GLN A 1 159 ? 9.153 3.721 -9.344 1.00 97.62 159 GLN A CA 1
ATOM 1224 C C . GLN A 1 159 ? 9.407 2.630 -10.397 1.00 97.62 159 GLN A C 1
ATOM 1226 O O . GLN A 1 159 ? 10.325 2.733 -11.213 1.00 97.62 159 GLN A O 1
ATOM 1231 N N . LEU A 1 160 ? 8.588 1.577 -10.409 1.00 98.00 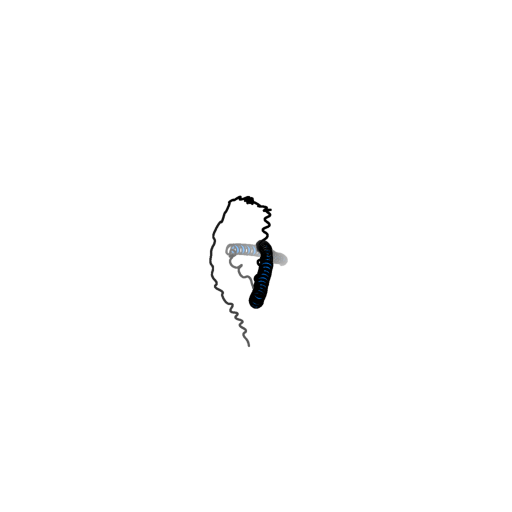160 LEU A N 1
ATOM 1232 C CA . LEU A 1 160 ? 8.654 0.517 -11.414 1.00 98.00 160 LEU A CA 1
ATOM 1233 C C . LEU A 1 160 ? 8.260 1.022 -12.811 1.00 98.00 160 LEU A C 1
ATOM 1235 O O . LEU A 1 160 ? 8.855 0.619 -13.807 1.00 98.00 160 LEU A O 1
ATOM 1239 N N . GLU A 1 161 ? 7.269 1.902 -12.900 1.00 98.50 161 GLU A N 1
ATOM 1240 C CA . GLU A 1 161 ? 6.842 2.510 -14.159 1.00 98.50 161 GLU A CA 1
ATOM 1241 C C . GLU A 1 161 ? 7.894 3.487 -14.701 1.00 98.50 161 GLU A C 1
ATOM 1243 O O . GLU A 1 161 ? 8.321 3.334 -15.847 1.00 98.50 161 GLU A O 1
ATOM 1248 N N . ASP A 1 162 ? 8.418 4.370 -13.847 1.00 98.12 162 ASP A N 1
ATOM 1249 C CA . ASP A 1 162 ? 9.492 5.313 -14.185 1.00 98.12 162 ASP A CA 1
ATOM 1250 C C . ASP A 1 162 ? 10.751 4.564 -14.672 1.00 98.12 162 ASP A C 1
ATOM 1252 O O . ASP A 1 162 ? 11.373 4.915 -15.677 1.00 98.12 162 ASP A O 1
ATOM 1256 N N . THR A 1 163 ? 11.127 3.468 -13.999 1.00 97.81 163 THR A N 1
ATOM 1257 C CA . THR A 1 163 ? 12.283 2.649 -14.414 1.00 97.81 163 THR A CA 1
ATOM 1258 C C . THR A 1 163 ? 12.043 1.897 -15.722 1.00 97.81 163 THR A C 1
ATOM 1260 O O . THR A 1 163 ? 12.972 1.761 -16.521 1.00 97.81 163 THR A O 1
ATOM 1263 N N . ARG A 1 164 ? 10.814 1.437 -15.990 1.00 98.50 164 ARG A N 1
ATOM 1264 C CA . ARG A 1 164 ? 10.441 0.843 -17.285 1.00 98.50 164 ARG A CA 1
ATOM 1265 C C . ARG A 1 164 ? 10.474 1.866 -18.414 1.00 98.50 164 ARG A C 1
ATOM 1267 O O . ARG A 1 164 ? 10.852 1.514 -19.529 1.00 98.50 164 ARG A O 1
ATOM 1274 N N . GLU A 1 165 ? 10.071 3.105 -18.158 1.00 98.31 165 GLU A N 1
ATOM 1275 C CA . GLU A 1 165 ? 10.166 4.191 -19.133 1.00 98.31 165 GLU A CA 1
ATOM 1276 C C . GLU A 1 165 ? 11.626 4.519 -19.458 1.00 98.31 165 GLU A C 1
ATOM 1278 O O . GLU A 1 165 ? 12.012 4.421 -20.622 1.00 98.31 165 GLU A O 1
ATOM 1283 N N . MET A 1 166 ? 12.469 4.744 -18.444 1.00 98.25 166 MET A N 1
ATOM 1284 C CA . MET A 1 166 ? 13.909 4.959 -18.649 1.00 98.25 166 MET A CA 1
ATOM 1285 C C . MET A 1 166 ? 14.573 3.803 -19.408 1.00 98.25 166 MET A C 1
ATOM 1287 O O . MET A 1 166 ? 15.421 4.025 -20.274 1.00 98.25 166 MET A O 1
ATOM 1291 N N . LEU A 1 167 ? 14.186 2.555 -19.117 1.00 98.50 167 LEU A N 1
ATOM 1292 C CA . LEU A 1 167 ? 14.704 1.391 -19.834 1.00 98.50 167 LEU A CA 1
ATOM 1293 C C . LEU A 1 167 ? 14.308 1.410 -21.317 1.00 98.50 167 LEU A C 1
ATOM 1295 O O . LEU A 1 167 ? 15.153 1.121 -22.165 1.00 98.50 167 LEU A O 1
ATOM 1299 N N . ARG A 1 168 ? 13.055 1.757 -21.637 1.00 98.00 168 ARG A N 1
ATOM 1300 C CA . ARG A 1 168 ? 12.585 1.885 -23.026 1.00 98.00 168 ARG A CA 1
ATOM 1301 C C . ARG A 1 168 ? 13.331 2.992 -23.768 1.00 98.00 168 ARG A C 1
ATOM 1303 O O . ARG A 1 168 ? 13.774 2.766 -24.892 1.00 98.00 168 ARG A O 1
ATOM 1310 N N . GLU A 1 169 ? 13.530 4.149 -23.140 1.00 98.12 169 GLU A N 1
ATOM 1311 C CA . GLU A 1 169 ? 14.309 5.245 -23.729 1.00 98.12 169 GLU A CA 1
ATOM 1312 C C . GLU A 1 169 ? 15.754 4.831 -24.023 1.00 98.12 169 GLU A C 1
ATOM 1314 O O . GLU A 1 169 ? 16.290 5.112 -25.096 1.00 98.12 169 GLU A O 1
ATOM 1319 N N . GLU A 1 170 ? 16.398 4.139 -23.085 1.00 98.19 170 GLU A N 1
ATOM 1320 C CA . GLU A 1 170 ? 17.780 3.697 -23.248 1.00 98.19 170 GLU A CA 1
ATOM 1321 C C . GLU A 1 170 ? 17.909 2.606 -24.322 1.00 98.19 170 GLU A C 1
ATOM 1323 O O . GLU A 1 170 ? 18.858 2.610 -25.109 1.00 98.19 170 GLU A O 1
ATOM 1328 N N . GLN A 1 171 ? 16.933 1.699 -24.413 1.00 97.81 171 GLN A N 1
ATOM 1329 C CA . GLN A 1 171 ? 16.844 0.735 -25.510 1.00 97.81 171 GLN A CA 1
ATOM 1330 C C . GLN A 1 171 ? 16.683 1.437 -26.860 1.00 97.81 171 GLN A C 1
ATOM 1332 O O . GLN A 1 171 ? 17.402 1.096 -27.799 1.00 97.81 171 GLN A O 1
ATOM 1337 N N . GLN A 1 172 ? 15.818 2.451 -26.953 1.00 97.62 172 GLN A N 1
ATOM 1338 C CA . GLN A 1 172 ? 15.649 3.229 -28.180 1.00 97.62 172 GLN A CA 1
ATOM 1339 C C . GLN A 1 172 ? 16.959 3.909 -28.597 1.00 97.62 172 GLN A C 1
ATOM 1341 O O . GLN A 1 172 ? 17.380 3.768 -29.742 1.00 97.62 172 GLN A O 1
ATOM 1346 N N . LYS A 1 173 ? 17.671 4.555 -27.663 1.00 98.00 173 LYS A N 1
ATOM 1347 C CA . LYS A 1 173 ? 18.986 5.160 -27.948 1.00 98.00 173 LYS A CA 1
ATOM 1348 C C . LYS A 1 173 ? 19.990 4.138 -28.478 1.00 98.00 173 LYS A C 1
ATOM 1350 O O . LYS A 1 173 ? 20.762 4.452 -29.384 1.00 98.00 173 LYS A O 1
ATOM 1355 N N . ARG A 1 174 ? 19.998 2.919 -27.928 1.00 97.81 174 ARG A N 1
ATOM 1356 C CA . ARG A 1 174 ? 20.867 1.833 -28.408 1.00 97.81 174 ARG A CA 1
ATOM 1357 C C . ARG A 1 174 ? 20.492 1.382 -29.815 1.00 97.81 174 ARG A C 1
ATOM 1359 O O . ARG A 1 174 ? 21.394 1.166 -30.619 1.00 97.81 174 ARG A O 1
ATOM 1366 N N . TYR A 1 175 ? 19.203 1.274 -30.130 1.00 98.25 175 TYR A N 1
ATOM 1367 C CA . TYR A 1 175 ? 18.761 0.976 -31.493 1.00 98.25 175 TYR A CA 1
ATOM 1368 C C . TYR A 1 175 ? 19.180 2.074 -32.473 1.00 98.25 175 TYR A C 1
ATOM 1370 O O . TYR A 1 175 ? 19.751 1.766 -33.517 1.00 98.25 175 TYR A O 1
ATOM 1378 N N . ASP A 1 176 ? 19.005 3.345 -32.115 1.00 96.94 176 ASP A N 1
ATOM 1379 C CA . ASP A 1 176 ? 19.426 4.469 -32.958 1.00 96.94 176 ASP A CA 1
ATOM 1380 C C . ASP A 1 176 ? 20.943 4.449 -33.216 1.00 96.94 176 ASP A C 1
ATOM 1382 O O . ASP A 1 176 ? 21.403 4.693 -34.332 1.00 96.94 176 ASP A O 1
ATOM 1386 N N . GLN A 1 177 ? 21.745 4.138 -32.191 1.00 97.56 177 GLN A N 1
ATOM 1387 C CA . GLN A 1 177 ? 23.194 3.965 -32.333 1.00 97.56 177 GLN A CA 1
ATOM 1388 C C . GLN A 1 177 ? 23.546 2.772 -33.226 1.00 97.56 177 GLN A C 1
ATOM 1390 O O . GLN A 1 177 ? 24.438 2.883 -34.065 1.00 97.56 177 GLN A O 1
ATOM 1395 N N . PHE A 1 178 ? 22.843 1.650 -33.070 1.00 98.12 178 PHE A N 1
ATOM 1396 C CA . PHE A 1 178 ? 23.036 0.465 -33.897 1.00 98.12 178 PHE A CA 1
ATOM 1397 C C . PHE A 1 178 ? 22.784 0.762 -35.380 1.00 98.12 178 PHE A C 1
ATOM 1399 O O . PHE A 1 178 ? 23.614 0.406 -36.214 1.00 98.12 178 PHE A O 1
ATOM 1406 N N . TYR A 1 179 ? 21.699 1.466 -35.717 1.00 97.56 179 TYR A N 1
ATOM 1407 C CA . TYR A 1 179 ? 21.419 1.848 -37.104 1.00 97.56 179 TYR A CA 1
ATOM 1408 C C . TYR A 1 179 ? 22.479 2.794 -37.670 1.00 97.56 179 TYR A C 1
ATOM 1410 O O . TYR A 1 179 ? 22.993 2.535 -38.751 1.00 97.56 179 TYR A O 1
ATOM 1418 N N . LYS A 1 180 ? 22.920 3.800 -36.904 1.00 96.31 180 LYS A N 1
ATOM 1419 C CA . LYS A 1 180 ? 24.024 4.684 -37.327 1.00 96.31 180 LYS A CA 1
ATOM 1420 C C . LYS A 1 180 ? 25.316 3.919 -37.612 1.00 96.31 180 LYS A C 1
ATOM 1422 O O . LYS A 1 180 ? 26.023 4.239 -38.564 1.00 96.31 180 LYS A O 1
ATOM 1427 N N . LEU A 1 181 ? 25.643 2.924 -36.785 1.00 97.69 181 LEU A N 1
ATOM 1428 C CA . LEU A 1 181 ? 26.810 2.068 -37.005 1.00 97.69 181 LEU A CA 1
ATOM 1429 C C . LEU A 1 181 ? 26.639 1.189 -38.246 1.00 97.69 181 LEU A C 1
ATOM 1431 O O . LEU A 1 181 ? 27.590 1.031 -39.007 1.00 97.69 181 LEU A O 1
ATOM 1435 N N . ARG A 1 182 ? 25.437 0.654 -38.474 1.00 97.38 182 ARG A N 1
ATOM 1436 C CA . ARG A 1 182 ? 25.114 -0.133 -39.667 1.00 97.38 182 ARG A CA 1
ATOM 1437 C C . ARG A 1 182 ? 25.237 0.697 -40.946 1.00 97.38 182 ARG A C 1
ATOM 1439 O O . ARG A 1 182 ? 25.816 0.218 -41.916 1.00 97.38 182 ARG A O 1
ATOM 1446 N N . ASP A 1 183 ? 24.752 1.933 -40.934 1.00 95.12 183 ASP A N 1
ATOM 1447 C CA . ASP A 1 183 ? 24.865 2.849 -42.072 1.00 95.12 183 ASP A CA 1
ATOM 1448 C C . ASP A 1 183 ? 26.331 3.210 -42.340 1.00 95.12 183 ASP A C 1
ATOM 1450 O O . ASP A 1 183 ? 26.793 3.154 -43.478 1.00 95.12 183 ASP A O 1
ATOM 1454 N N . ALA A 1 184 ? 27.105 3.488 -41.284 1.00 95.31 184 ALA A N 1
ATOM 1455 C CA . ALA A 1 184 ? 28.542 3.726 -41.402 1.00 95.31 184 ALA A CA 1
ATOM 1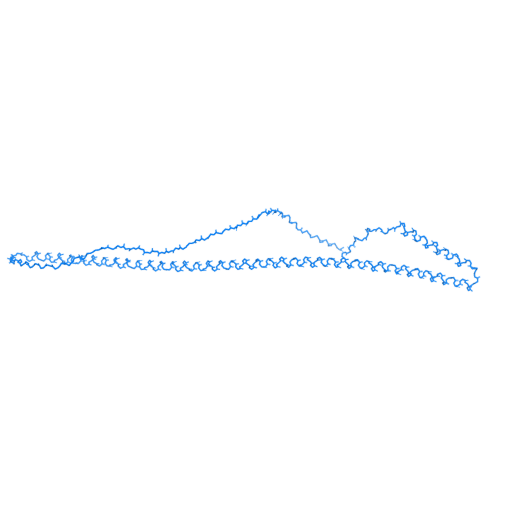456 C C . ALA A 1 184 ? 29.297 2.501 -41.951 1.00 95.31 184 ALA A C 1
ATOM 1458 O O . ALA A 1 184 ? 30.219 2.656 -42.750 1.00 95.31 184 ALA A O 1
ATOM 1459 N N . GLN A 1 185 ? 28.903 1.285 -41.557 1.00 97.69 185 GLN A N 1
ATOM 1460 C CA . GLN A 1 185 ? 29.461 0.052 -42.111 1.00 97.69 185 GLN A CA 1
ATOM 1461 C C . GLN A 1 185 ? 29.154 -0.073 -43.609 1.00 97.69 185 GLN A C 1
ATOM 1463 O O . GLN A 1 185 ? 30.064 -0.350 -44.388 1.00 97.69 185 GLN A O 1
ATOM 1468 N N . ALA A 1 186 ? 27.911 0.182 -44.023 1.00 95.19 186 ALA A N 1
ATOM 1469 C CA . ALA A 1 186 ? 27.523 0.146 -45.432 1.00 95.19 186 ALA A CA 1
ATOM 1470 C C . ALA A 1 186 ? 28.294 1.184 -46.274 1.00 95.19 186 ALA A C 1
ATOM 1472 O O . ALA A 1 186 ? 28.733 0.877 -47.384 1.00 95.19 186 ALA A O 1
ATOM 1473 N N . ASP A 1 187 ? 28.520 2.388 -45.736 1.00 94.44 187 ASP A N 1
ATOM 1474 C CA . ASP A 1 187 ? 29.352 3.422 -46.365 1.00 94.44 187 ASP A CA 1
ATOM 1475 C C . ASP A 1 187 ? 30.811 2.957 -46.540 1.00 94.44 187 ASP A C 1
ATOM 1477 O O . ASP A 1 187 ? 31.416 3.186 -47.594 1.00 94.44 187 ASP A O 1
ATOM 1481 N N . CYS A 1 188 ? 31.380 2.282 -45.533 1.00 95.31 188 CYS A N 1
ATOM 1482 C CA . CYS A 1 188 ? 32.723 1.703 -45.606 1.00 95.31 188 CYS A CA 1
ATOM 1483 C C . CYS A 1 188 ? 32.814 0.591 -46.659 1.00 95.31 188 CYS A C 1
ATOM 1485 O O . CYS A 1 188 ? 33.704 0.642 -47.504 1.00 95.31 188 CYS A O 1
ATOM 1487 N N . GLU A 1 189 ? 31.879 -0.363 -46.667 1.00 94.25 189 GLU A N 1
ATOM 1488 C CA . GLU A 1 189 ? 31.826 -1.453 -47.658 1.00 94.25 189 GLU A CA 1
ATOM 1489 C C . GLU A 1 189 ? 31.701 -0.905 -49.090 1.00 94.25 189 GLU A C 1
ATOM 1491 O O . GLU A 1 189 ? 32.349 -1.379 -50.031 1.00 94.25 189 GLU A O 1
ATOM 1496 N N . LEU A 1 190 ? 30.898 0.148 -49.264 1.00 93.69 190 LEU A N 1
ATOM 1497 C CA . LEU A 1 190 ? 30.759 0.837 -50.538 1.00 93.69 190 LEU A CA 1
ATOM 1498 C C . LEU A 1 190 ? 32.083 1.489 -50.965 1.00 93.69 190 LEU A C 1
ATOM 1500 O O . LEU A 1 190 ? 32.501 1.329 -52.115 1.00 93.69 190 LEU A O 1
ATOM 1504 N N . LEU A 1 191 ? 32.760 2.197 -50.055 1.00 93.06 191 LEU A N 1
ATOM 1505 C CA . LEU A 1 191 ? 34.053 2.829 -50.321 1.00 93.06 191 LEU A CA 1
ATOM 1506 C C . LEU A 1 191 ? 35.141 1.800 -50.653 1.00 93.06 191 LEU A C 1
ATOM 1508 O O . LEU A 1 191 ? 35.904 2.015 -51.595 1.00 93.06 191 LEU A O 1
ATOM 1512 N N . GLU A 1 192 ? 35.191 0.681 -49.930 1.00 92.94 192 GLU A N 1
ATOM 1513 C CA . GLU A 1 192 ? 36.094 -0.437 -50.217 1.00 92.94 192 GLU A CA 1
ATOM 1514 C C . GLU A 1 192 ? 35.871 -0.965 -51.637 1.00 92.94 192 GLU A C 1
ATOM 1516 O O . GLU A 1 192 ? 36.818 -1.034 -52.422 1.00 92.94 192 GLU A O 1
ATOM 1521 N N . SER A 1 193 ? 34.615 -1.223 -52.020 1.00 91.31 193 SER A N 1
ATOM 1522 C CA . SER A 1 193 ? 34.251 -1.645 -53.380 1.00 91.31 193 SER A CA 1
ATOM 1523 C C . SER A 1 193 ? 34.718 -0.649 -54.450 1.00 91.31 193 SER A C 1
ATOM 1525 O O . SER A 1 193 ? 35.254 -1.050 -55.490 1.00 91.31 193 SER A O 1
ATOM 1527 N N . TYR A 1 194 ? 34.570 0.658 -54.204 1.00 87.06 194 TYR A N 1
ATOM 1528 C CA . TYR A 1 194 ? 35.067 1.699 -55.109 1.00 87.06 194 TYR A CA 1
ATOM 1529 C C . TYR A 1 194 ? 36.594 1.703 -55.220 1.00 87.06 194 TYR A C 1
ATOM 1531 O O . TYR A 1 194 ? 37.126 1.749 -56.333 1.00 87.06 194 TYR A O 1
ATOM 1539 N N . LEU A 1 195 ? 37.304 1.643 -54.091 1.00 86.50 195 LEU A N 1
ATOM 1540 C CA . LEU A 1 195 ? 38.764 1.644 -54.068 1.00 86.50 195 LEU A CA 1
ATOM 1541 C C . LEU A 1 195 ? 39.320 0.413 -54.785 1.00 86.50 195 LEU A C 1
ATOM 1543 O O . LEU A 1 195 ? 40.169 0.573 -55.663 1.00 86.50 195 LEU A O 1
ATOM 1547 N N . SER A 1 196 ? 38.785 -0.780 -54.512 1.00 87.25 196 SER A N 1
ATOM 1548 C CA . SER A 1 196 ? 39.172 -2.014 -55.203 1.00 87.25 196 SER A CA 1
ATOM 1549 C C . SER A 1 196 ? 39.006 -1.895 -56.718 1.00 87.25 196 SER A C 1
ATOM 1551 O O . SER A 1 196 ? 39.942 -2.201 -57.456 1.00 87.25 196 SER A O 1
ATOM 1553 N N . LYS A 1 197 ? 37.867 -1.377 -57.201 1.00 83.62 197 LYS A N 1
ATOM 1554 C CA . LYS A 1 197 ? 37.643 -1.153 -58.641 1.00 83.62 197 LYS A CA 1
ATOM 1555 C C . LYS A 1 197 ? 38.630 -0.146 -59.237 1.00 83.62 197 LYS A C 1
ATOM 1557 O O . LYS A 1 197 ? 39.154 -0.380 -60.321 1.00 83.62 197 LYS A O 1
ATOM 1562 N N . SER A 1 198 ? 38.912 0.952 -58.531 1.00 79.38 198 SER A N 1
ATOM 1563 C CA . SER A 1 198 ? 39.830 1.994 -59.017 1.00 79.38 198 SER A CA 1
ATOM 1564 C C . SER A 1 198 ? 41.288 1.528 -59.096 1.00 79.38 198 SER A C 1
ATOM 1566 O O . SER A 1 198 ? 42.005 1.897 -60.024 1.00 79.38 198 SER A O 1
ATOM 1568 N N . ILE A 1 199 ? 41.723 0.682 -58.155 1.00 77.81 199 ILE A N 1
ATOM 1569 C CA . ILE A 1 199 ? 43.060 0.081 -58.164 1.00 77.81 199 ILE A CA 1
ATOM 1570 C C . ILE A 1 199 ? 43.184 -0.863 -59.361 1.00 77.81 199 ILE A C 1
ATOM 1572 O O . ILE A 1 199 ? 44.132 -0.743 -60.133 1.00 77.81 199 ILE A O 1
ATOM 1576 N N . VAL A 1 200 ? 42.204 -1.752 -59.555 1.00 73.12 200 VAL A N 1
ATOM 1577 C CA . VAL A 1 200 ? 42.180 -2.710 -60.673 1.00 73.12 200 VAL A CA 1
ATOM 1578 C C . VAL A 1 200 ? 42.216 -1.987 -62.025 1.00 73.12 200 VAL A C 1
ATOM 1580 O O . VAL A 1 200 ? 43.012 -2.355 -62.886 1.00 73.12 200 VAL A O 1
ATOM 1583 N N . ALA A 1 201 ? 41.453 -0.901 -62.192 1.00 62.84 201 ALA A N 1
ATOM 1584 C CA . ALA A 1 201 ? 41.447 -0.114 -63.427 1.00 62.84 201 ALA A CA 1
ATOM 1585 C C . ALA A 1 201 ? 42.840 0.439 -63.805 1.00 62.84 201 ALA A C 1
ATOM 1587 O O . ALA A 1 201 ? 43.217 0.398 -64.975 1.00 62.84 201 ALA A O 1
ATOM 1588 N N . ARG A 1 202 ? 43.651 0.878 -62.825 1.00 61.88 202 ARG A N 1
ATOM 1589 C CA . ARG A 1 202 ? 45.024 1.365 -63.079 1.00 61.88 202 ARG A CA 1
ATOM 1590 C C . ARG A 1 202 ? 45.981 0.270 -63.550 1.00 61.88 202 ARG A C 1
ATOM 1592 O O . ARG A 1 202 ? 46.889 0.561 -64.321 1.00 61.88 202 ARG A O 1
ATOM 1599 N N . PHE A 1 203 ? 45.803 -0.970 -63.096 1.00 62.62 203 PHE A N 1
ATOM 1600 C CA . PHE A 1 203 ? 46.671 -2.086 -63.489 1.00 62.62 203 PHE A CA 1
ATOM 1601 C C . PHE A 1 203 ? 46.334 -2.660 -64.872 1.00 62.62 203 PHE A C 1
ATOM 1603 O O . PHE A 1 203 ? 47.210 -3.243 -65.507 1.00 62.62 203 PHE A O 1
ATOM 1610 N N . HIS A 1 204 ? 45.105 -2.472 -65.363 1.00 63.16 204 HIS A N 1
ATOM 1611 C CA . HIS A 1 204 ? 44.670 -2.982 -66.669 1.00 63.16 204 HIS A CA 1
ATOM 1612 C C . HIS A 1 204 ? 44.810 -1.983 -67.830 1.00 63.16 204 HIS A C 1
ATOM 1614 O O . HIS A 1 204 ? 44.460 -2.320 -68.958 1.00 63.16 204 HIS A O 1
ATOM 1620 N N . GLY A 1 205 ? 45.368 -0.789 -67.592 1.00 59.44 205 GLY A N 1
ATOM 1621 C CA . GLY A 1 205 ? 45.639 0.191 -68.651 1.00 59.44 205 GLY A CA 1
ATOM 1622 C C . GLY A 1 205 ? 44.386 0.838 -69.248 1.00 59.44 205 GLY A C 1
ATOM 1623 O O . GLY A 1 205 ? 44.455 1.399 -70.341 1.00 59.44 205 GLY A O 1
ATOM 1624 N N . GLU A 1 206 ? 43.248 0.768 -68.552 1.00 58.66 206 GLU A N 1
ATOM 1625 C CA . GLU A 1 206 ? 42.055 1.511 -68.951 1.00 58.66 206 GLU A CA 1
ATOM 1626 C C . GLU A 1 206 ? 42.247 3.018 -68.690 1.00 58.66 206 GLU A C 1
ATOM 1628 O O . GLU A 1 206 ? 42.902 3.392 -67.710 1.00 58.66 206 GLU A O 1
ATOM 1633 N N . PRO A 1 207 ? 41.718 3.902 -69.560 1.00 57.72 207 PRO A N 1
ATOM 1634 C CA . PRO A 1 207 ? 41.936 5.342 -69.455 1.00 57.72 207 PRO A CA 1
ATOM 1635 C C . PRO A 1 207 ? 41.472 5.879 -68.091 1.00 57.72 207 PRO A C 1
ATOM 1637 O O . PRO A 1 2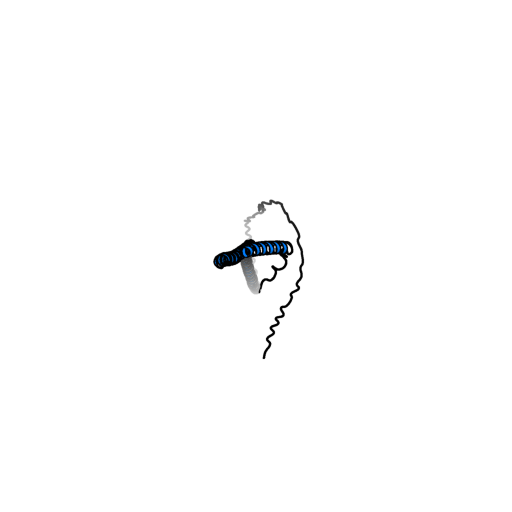07 ? 40.418 5.498 -67.580 1.00 57.72 207 PRO A O 1
ATOM 1640 N N . GLU A 1 208 ? 42.259 6.794 -67.511 1.00 58.88 208 GLU A N 1
ATOM 1641 C CA . GLU A 1 208 ? 42.103 7.344 -66.148 1.00 58.88 208 GLU A CA 1
ATOM 1642 C C . GLU A 1 208 ? 40.712 7.944 -65.832 1.00 58.88 208 GLU A C 1
ATOM 1644 O O . GLU A 1 208 ? 40.375 8.178 -64.665 1.00 58.88 208 GLU A O 1
ATOM 1649 N N . ASP A 1 209 ? 39.869 8.147 -66.845 1.00 59.38 209 ASP A N 1
ATOM 1650 C CA . ASP A 1 209 ? 38.535 8.738 -66.737 1.00 59.38 209 ASP A CA 1
ATOM 1651 C C . ASP A 1 209 ? 37.519 7.874 -65.970 1.00 59.38 209 ASP A C 1
ATOM 1653 O O . ASP A 1 209 ? 36.591 8.415 -65.359 1.00 59.38 209 ASP A O 1
ATOM 1657 N N . GLY A 1 210 ? 37.710 6.551 -65.892 1.00 59.91 210 GLY A N 1
ATOM 1658 C CA . GLY A 1 210 ? 36.796 5.662 -65.155 1.00 59.91 210 GLY A CA 1
ATOM 1659 C C . GLY A 1 210 ? 36.747 5.944 -63.646 1.00 59.91 210 GLY A C 1
ATOM 1660 O O . GLY A 1 210 ? 35.692 5.856 -63.012 1.00 59.91 210 GLY A O 1
ATOM 1661 N N . SER A 1 211 ? 37.875 6.366 -63.062 1.00 64.00 211 SER A N 1
ATOM 1662 C CA . SER A 1 211 ? 37.958 6.684 -61.629 1.00 64.00 211 SER A CA 1
ATOM 1663 C C . SER A 1 211 ? 37.280 8.015 -61.289 1.00 64.00 211 SER A C 1
ATOM 1665 O O . SER A 1 211 ? 36.637 8.130 -60.245 1.00 64.00 211 SER A O 1
ATOM 1667 N N . ARG A 1 212 ? 37.368 9.017 -62.177 1.00 65.81 212 ARG A N 1
ATOM 1668 C CA . ARG A 1 212 ? 36.652 10.294 -62.016 1.00 65.81 212 ARG A CA 1
ATOM 1669 C C . ARG A 1 212 ? 35.142 10.098 -62.096 1.00 65.81 212 ARG A C 1
ATOM 1671 O O . ARG A 1 212 ? 34.430 10.586 -61.219 1.00 65.81 212 ARG A O 1
ATOM 1678 N N . LEU A 1 213 ? 34.677 9.314 -63.069 1.00 68.81 213 LEU A N 1
ATOM 1679 C CA . LEU A 1 213 ? 33.255 9.027 -63.249 1.00 68.81 213 LEU A CA 1
ATOM 1680 C C . LEU A 1 213 ? 32.660 8.285 -62.038 1.00 68.81 213 LEU A C 1
ATOM 1682 O O . LEU A 1 213 ? 31.564 8.607 -61.581 1.00 68.81 213 LEU A O 1
ATOM 1686 N N . ALA A 1 214 ? 33.405 7.340 -61.456 1.00 67.69 214 ALA A N 1
ATOM 1687 C CA . ALA A 1 214 ? 32.983 6.621 -60.254 1.00 67.69 214 ALA A CA 1
ATOM 1688 C C . ALA A 1 214 ? 32.881 7.534 -59.014 1.00 67.69 214 ALA A C 1
ATOM 1690 O O . ALA A 1 214 ? 31.923 7.426 -58.244 1.00 67.69 214 ALA A O 1
ATOM 1691 N N . ILE A 1 215 ? 33.831 8.462 -58.837 1.00 74.00 215 ILE A N 1
ATOM 1692 C CA . ILE A 1 215 ? 33.817 9.440 -57.736 1.00 74.00 215 ILE A CA 1
ATOM 1693 C C . ILE A 1 215 ? 32.649 10.423 -57.888 1.00 74.00 215 ILE A C 1
ATOM 1695 O O . ILE A 1 215 ? 32.000 10.769 -56.897 1.00 74.00 215 ILE A O 1
ATOM 1699 N N . GLU A 1 216 ? 32.357 10.874 -59.108 1.00 77.94 216 GLU A N 1
ATOM 1700 C CA . GLU A 1 216 ? 31.207 11.744 -59.373 1.00 77.94 216 GLU A CA 1
ATOM 1701 C C . GLU A 1 216 ? 29.878 11.020 -59.152 1.00 77.94 216 GLU A C 1
ATOM 1703 O O . GLU A 1 216 ? 28.994 11.575 -58.498 1.00 77.94 216 GLU A O 1
ATOM 1708 N N . ALA A 1 217 ? 29.764 9.756 -59.572 1.00 78.00 217 ALA A N 1
ATOM 1709 C CA . ALA A 1 217 ? 28.586 8.932 -59.312 1.00 78.00 217 ALA A CA 1
ATOM 1710 C C . ALA A 1 217 ? 28.342 8.721 -57.806 1.00 78.00 217 ALA A C 1
ATOM 1712 O O . ALA A 1 217 ? 27.203 8.816 -57.343 1.00 78.00 217 ALA A O 1
ATOM 1713 N N . TYR A 1 218 ? 29.402 8.500 -57.020 1.00 79.81 218 TYR A N 1
ATOM 1714 C CA . TYR A 1 218 ? 29.299 8.406 -55.561 1.00 79.81 218 TYR A CA 1
ATOM 1715 C C . TYR A 1 218 ? 28.836 9.728 -54.931 1.00 79.81 218 TYR A C 1
ATOM 1717 O O . TYR A 1 218 ? 27.911 9.744 -54.117 1.00 79.81 218 TYR A O 1
ATOM 1725 N N . LYS A 1 219 ? 29.426 10.862 -55.338 1.00 86.12 219 LYS A N 1
ATOM 1726 C CA . LYS A 1 219 ? 29.015 12.193 -54.856 1.00 86.12 219 LYS A CA 1
ATOM 1727 C C . LYS A 1 219 ? 27.561 12.511 -55.215 1.00 86.12 219 LYS A C 1
ATOM 1729 O O . LYS A 1 219 ? 26.856 13.077 -54.380 1.00 86.12 219 LYS A O 1
ATOM 1734 N N . ALA A 1 220 ? 27.114 12.140 -56.415 1.00 83.06 220 ALA A N 1
ATOM 1735 C CA . ALA A 1 220 ? 25.737 12.325 -56.864 1.00 83.06 220 ALA A CA 1
ATOM 1736 C C . ALA A 1 220 ? 24.756 11.503 -56.016 1.00 83.06 220 ALA A C 1
ATOM 1738 O O . ALA A 1 220 ? 23.845 12.079 -55.423 1.00 83.06 220 ALA A O 1
ATOM 1739 N N . ARG A 1 221 ? 25.012 10.199 -55.835 1.00 80.50 221 ARG A N 1
ATOM 1740 C CA . ARG A 1 221 ? 24.179 9.335 -54.979 1.00 80.50 221 ARG A CA 1
ATOM 1741 C C . ARG A 1 221 ? 24.127 9.809 -53.532 1.00 80.50 221 ARG A C 1
ATOM 1743 O O . ARG A 1 221 ? 23.059 9.830 -52.932 1.00 80.50 221 ARG A O 1
ATOM 1750 N N . ARG A 1 222 ? 25.255 10.250 -52.968 1.00 84.56 222 ARG A N 1
ATOM 1751 C CA . ARG A 1 222 ? 25.294 10.783 -51.597 1.00 84.56 222 ARG A CA 1
ATOM 1752 C C . ARG A 1 222 ? 24.489 12.078 -51.456 1.00 84.56 222 ARG A C 1
ATOM 1754 O O . ARG A 1 222 ? 23.918 12.337 -50.401 1.00 84.56 222 ARG A O 1
ATOM 1761 N N . LYS A 1 223 ? 24.447 12.905 -52.504 1.00 87.94 223 LYS A N 1
ATOM 1762 C CA . LYS A 1 223 ? 23.631 14.125 -52.537 1.00 87.94 223 LYS A CA 1
ATOM 1763 C C . LYS A 1 223 ? 22.141 13.794 -52.647 1.00 87.94 223 LYS A C 1
ATOM 1765 O O . LYS A 1 223 ? 21.346 14.405 -51.943 1.00 87.94 223 LYS A O 1
ATOM 1770 N N . GLU A 1 224 ? 21.772 12.817 -53.471 1.00 81.69 224 GLU A N 1
ATOM 1771 C CA . GLU A 1 224 ? 20.391 12.331 -53.583 1.00 81.69 224 GLU A CA 1
ATOM 1772 C C . GLU A 1 224 ? 19.894 11.698 -52.281 1.00 81.69 224 GLU A C 1
ATOM 1774 O O . GLU A 1 224 ? 18.804 12.038 -51.833 1.00 81.69 224 GLU A O 1
ATOM 1779 N N . ALA A 1 225 ? 20.711 10.870 -51.620 1.00 80.25 225 ALA A N 1
ATOM 1780 C CA . ALA A 1 225 ? 20.369 10.276 -50.327 1.00 80.25 225 ALA A CA 1
ATOM 1781 C C . ALA A 1 225 ? 20.086 11.349 -49.261 1.00 80.25 225 ALA A C 1
ATOM 1783 O O . ALA A 1 225 ? 19.044 11.309 -48.614 1.00 80.25 225 ALA A O 1
ATOM 1784 N N . LYS A 1 226 ? 20.942 12.376 -49.155 1.00 80.75 226 LYS A N 1
ATOM 1785 C CA . LYS A 1 226 ? 20.722 13.513 -48.240 1.00 80.75 226 LYS A CA 1
ATOM 1786 C C . LYS A 1 226 ? 19.459 14.315 -48.560 1.00 80.75 226 LYS A C 1
ATOM 1788 O O . LYS A 1 226 ? 18.819 14.831 -47.650 1.00 80.75 226 LYS A O 1
ATOM 1793 N N . ASN A 1 227 ? 19.114 14.441 -49.841 1.00 80.75 227 ASN A N 1
ATOM 1794 C CA . ASN A 1 227 ? 17.891 15.122 -50.264 1.00 80.75 227 ASN A CA 1
ATOM 1795 C C . ASN A 1 227 ? 16.633 14.274 -50.005 1.00 80.75 227 ASN A C 1
ATOM 1797 O O . ASN A 1 227 ? 15.570 14.828 -49.752 1.00 80.75 227 ASN A O 1
ATOM 1801 N N . ALA A 1 228 ? 16.732 12.944 -50.066 1.00 78.12 228 ALA A N 1
ATOM 1802 C CA . ALA A 1 228 ? 15.629 12.043 -49.737 1.00 78.12 228 ALA A CA 1
ATOM 1803 C C . ALA A 1 228 ? 15.378 11.985 -48.220 1.00 78.12 228 ALA A C 1
ATOM 1805 O O . ALA A 1 228 ? 14.232 11.996 -47.778 1.00 78.12 228 ALA A O 1
ATOM 1806 N N . GLU A 1 229 ? 16.448 12.001 -47.425 1.00 69.25 229 GLU A N 1
ATOM 1807 C CA . GLU A 1 229 ? 16.396 12.027 -45.961 1.00 69.25 229 GLU A CA 1
ATOM 1808 C C . GLU A 1 229 ? 15.803 13.345 -45.424 1.00 69.25 229 GLU A C 1
ATOM 1810 O O . GLU A 1 229 ? 15.097 13.347 -44.419 1.00 69.25 229 GLU A O 1
ATOM 1815 N N . SER A 1 230 ? 16.006 14.468 -46.126 1.00 72.50 230 SER A N 1
ATOM 1816 C CA . SER A 1 230 ? 15.352 15.742 -45.792 1.00 72.50 230 SER A CA 1
ATOM 1817 C C . SER A 1 230 ? 13.899 15.845 -46.273 1.00 72.50 230 SER A C 1
ATOM 1819 O O . SER A 1 230 ? 13.143 16.652 -45.732 1.00 72.50 230 SER A O 1
ATOM 1821 N N . ALA A 1 231 ? 13.497 15.044 -47.265 1.00 73.88 231 ALA A N 1
ATOM 1822 C CA . ALA A 1 231 ? 12.143 15.049 -47.820 1.00 73.88 231 ALA A CA 1
ATOM 1823 C C . ALA A 1 231 ? 11.154 14.169 -47.034 1.00 73.88 231 ALA A C 1
ATOM 1825 O O . ALA A 1 231 ? 9.962 14.466 -47.034 1.00 73.88 231 ALA A O 1
ATOM 1826 N N . ASN A 1 232 ? 11.635 13.132 -46.340 1.00 58.12 232 ASN A N 1
ATOM 1827 C CA . ASN A 1 232 ? 10.824 12.258 -45.489 1.00 58.12 232 ASN A CA 1
ATOM 1828 C C . ASN A 1 232 ? 11.343 12.284 -44.043 1.00 58.12 232 ASN A C 1
ATOM 1830 O O . ASN A 1 232 ? 12.064 11.369 -43.637 1.00 58.12 232 ASN A O 1
ATOM 1834 N N . PRO A 1 233 ? 10.998 13.308 -43.237 1.00 59.22 233 PRO A N 1
ATOM 1835 C CA . PRO A 1 233 ? 11.255 13.239 -41.807 1.00 59.22 233 PRO A CA 1
ATOM 1836 C C . PRO A 1 233 ? 10.503 12.026 -41.233 1.00 59.22 233 PRO A C 1
ATOM 1838 O O . PRO A 1 233 ? 9.345 11.814 -41.602 1.00 59.22 233 PRO A O 1
ATOM 1841 N N . PRO A 1 234 ? 11.121 11.225 -40.347 1.00 56.50 234 PRO A N 1
ATOM 1842 C CA . PRO A 1 234 ? 10.470 10.056 -39.773 1.00 56.50 234 PRO A CA 1
ATOM 1843 C C . PRO A 1 234 ? 9.189 10.491 -39.055 1.00 56.50 234 PRO A C 1
ATOM 1845 O O . PRO A 1 234 ? 9.224 11.173 -38.027 1.00 56.50 234 PRO A O 1
ATOM 1848 N N . THR A 1 235 ? 8.042 10.132 -39.628 1.00 55.72 235 THR A N 1
ATOM 1849 C CA . THR A 1 235 ? 6.729 10.328 -39.020 1.00 55.72 235 THR A CA 1
ATOM 1850 C C . THR A 1 235 ? 6.665 9.486 -37.753 1.00 55.72 235 THR A C 1
ATOM 1852 O O . THR A 1 235 ? 6.746 8.263 -37.804 1.00 55.72 235 THR A O 1
ATOM 1855 N N . LYS A 1 236 ? 6.526 10.156 -36.605 1.00 59.75 236 LYS A N 1
ATOM 1856 C CA . LYS A 1 236 ? 6.476 9.587 -35.245 1.00 59.75 236 LYS A CA 1
ATOM 1857 C C . LYS A 1 236 ? 5.295 8.631 -34.967 1.00 59.75 236 LYS A C 1
ATOM 1859 O O . LYS A 1 236 ? 5.034 8.334 -33.808 1.00 59.75 236 LYS A O 1
ATOM 1864 N N . GLU A 1 237 ? 4.566 8.152 -35.972 1.00 56.00 237 GLU A N 1
ATOM 1865 C CA . GLU A 1 237 ? 3.258 7.509 -35.768 1.00 56.00 237 GLU A CA 1
ATOM 1866 C C . GLU A 1 237 ? 3.255 5.971 -35.721 1.00 56.00 237 GLU A C 1
ATOM 1868 O O . GLU A 1 237 ? 2.195 5.390 -35.523 1.00 56.00 237 GLU A O 1
ATOM 1873 N N . GLU A 1 238 ? 4.400 5.282 -35.797 1.00 52.50 238 GLU A N 1
ATOM 1874 C CA . GLU A 1 238 ? 4.417 3.803 -35.833 1.00 52.50 238 GLU A CA 1
ATOM 1875 C C . GLU A 1 238 ? 5.126 3.113 -34.649 1.00 52.50 238 GLU A C 1
ATOM 1877 O O . GLU A 1 238 ? 5.589 1.983 -34.757 1.00 52.50 238 GLU A O 1
ATOM 1882 N N . GLN A 1 239 ? 5.174 3.750 -33.473 1.00 47.50 239 GLN A N 1
ATOM 1883 C CA . GLN A 1 239 ? 5.545 3.081 -32.212 1.00 47.50 239 GLN A CA 1
ATOM 1884 C C . GLN A 1 239 ? 4.305 2.861 -31.342 1.00 47.50 239 GLN A C 1
ATOM 1886 O O . GLN A 1 239 ? 4.111 3.493 -30.307 1.00 47.50 239 GLN A O 1
ATOM 1891 N N . GLY A 1 240 ? 3.423 1.979 -31.807 1.00 50.44 240 GLY A N 1
ATOM 1892 C CA . GLY A 1 240 ? 2.142 1.711 -31.158 1.00 50.44 240 GLY A CA 1
ATOM 1893 C C . GLY A 1 240 ? 1.572 0.330 -31.464 1.00 50.44 240 GLY A C 1
ATOM 1894 O O . GLY A 1 240 ? 0.365 0.200 -31.631 1.00 50.44 240 GLY A O 1
ATOM 1895 N N . ARG A 1 241 ? 2.410 -0.706 -31.561 1.00 45.91 241 ARG A N 1
ATOM 1896 C CA . ARG A 1 241 ? 1.956 -2.094 -31.407 1.00 45.91 241 ARG A CA 1
ATOM 1897 C C . ARG A 1 241 ? 2.840 -2.802 -30.385 1.00 45.91 241 ARG A C 1
ATOM 1899 O O . ARG A 1 241 ? 3.961 -3.170 -30.723 1.00 45.91 241 ARG A O 1
ATOM 1906 N N . PRO A 1 242 ? 2.387 -2.941 -29.130 1.00 59.81 242 PRO A N 1
ATOM 1907 C CA . PRO A 1 242 ? 2.899 -3.999 -28.282 1.00 59.81 242 PRO A CA 1
ATOM 1908 C C . PRO A 1 242 ? 2.376 -5.318 -28.865 1.00 59.81 242 PRO A C 1
ATOM 1910 O O . PRO A 1 242 ? 1.165 -5.489 -28.992 1.00 59.81 242 PRO A O 1
ATOM 1913 N N . ASP A 1 243 ? 3.279 -6.197 -29.294 1.00 64.62 243 ASP A N 1
ATOM 1914 C CA . ASP A 1 243 ? 2.919 -7.590 -29.552 1.00 64.62 243 ASP A CA 1
ATOM 1915 C C . ASP A 1 243 ? 2.590 -8.255 -28.203 1.00 64.62 243 ASP A C 1
ATOM 1917 O O . ASP A 1 243 ? 3.337 -8.090 -27.231 1.00 64.62 243 ASP A O 1
ATOM 1921 N N . ASP A 1 244 ? 1.434 -8.923 -28.175 1.00 54.25 244 ASP A N 1
ATOM 1922 C CA . ASP A 1 244 ? 0.861 -9.698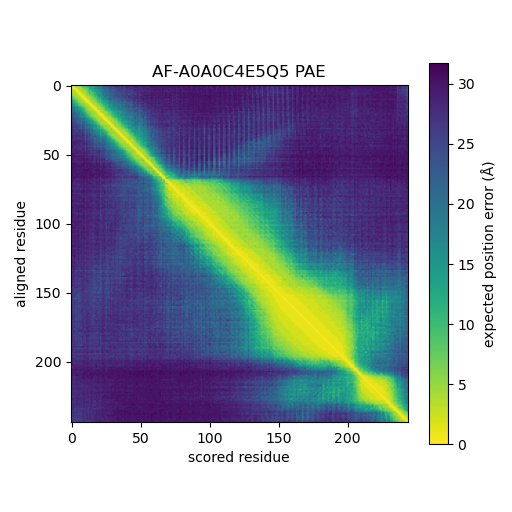 -27.063 1.00 54.25 244 ASP A CA 1
ATOM 1923 C C . ASP A 1 244 ? 1.787 -10.809 -26.527 1.00 54.25 244 ASP A C 1
ATOM 1925 O O . ASP A 1 244 ? 2.502 -11.455 -27.333 1.00 54.25 244 ASP A O 1
#

Radius of gyration: 62.77 Å; Cα contacts (8 Å, |Δi|>4): 8; chains: 1; bounding box: 119×53×175 Å

Organism: Magnaporthiopsis poae (strain ATCC 64411 / 73-15) (NCBI:txid644358)

Sequence (244 aa):
MGPSKLKRDGPDPDVEKPRSKPEDGKLAGSAESAVSRSENRGAKKSGAQPPHDRRQTTRAQSLSIPRSRHLTDKLLAAARMHSELSQRVKRKMESRLRTAQQEAAQAKQEAAQAKQGAEQAKQEAAQANKEAAHWKTKHEAEVESSKLSKLKLDELNKQLEDTREMLREEQQKRYDQFYKLRDAQADCELLESYLSKSIVARFHGEPEDGSRLAIEAYKARRKEAKNAESANPPTKEEQGRPDD

Secondary structure (DSSP, 8-state):
--------PPPP--------------------------------------------------------HHHHHHHHHHHHHHHHHHHHHHHHHHHHHHHHHHHHHHHHHHHHHHHHHHHHHHHHHHHHHHHHHHHHHHHHHHHHHHHHHHHHHHHHHHHHHHHHHHHHHHHHHHHHHHHHHHHHHHHHHHHHHHHHHHHHHHHTT--THHHHHHHHHHHHHHHHHHHHHHHS---TT-------

Solvent-accessible surface area (backbone atoms only — not comparable to full-atom values): 15420 Å² total; per-residue (Å²): 141,84,87,87,85,82,84,79,90,75,85,85,80,92,75,81,86,81,91,82,86,88,78,92,79,92,81,85,81,90,81,91,84,77,92,79,85,82,83,86,84,82,88,82,84,87,80,81,86,83,89,82,88,77,91,80,90,75,90,76,79,86,77,86,73,94,78,60,76,67,58,57,51,52,50,50,51,51,49,50,53,51,50,52,50,51,49,50,52,49,53,51,51,53,52,51,52,50,52,53,52,49,52,54,50,49,53,52,51,53,54,51,50,52,49,53,52,54,51,50,53,51,51,51,52,52,48,51,51,52,51,53,51,51,51,50,55,51,50,51,51,50,51,51,52,52,52,53,52,49,56,51,50,53,52,51,51,49,54,51,50,54,50,51,49,54,49,50,54,53,51,50,54,49,51,56,50,50,51,54,51,51,52,53,48,51,54,48,55,51,50,50,56,50,49,56,51,47,54,52,40,65,76,70,72,55,70,76,61,62,53,54,52,52,53,50,52,51,54,50,51,57,50,50,51,55,53,50,54,71,72,54,67,85,74,87,81,80,88,78,76,84,83,131

pLDDT: mean 74.55, std 17.9, range [39.31, 98.5]